Protein AF-M7SQN9-F1 (afdb_monomer)

Nearest PDB structures (foldseek):
  5cwn-assembly1_A  TM=3.331E-01  e=1.138E-01  synthetic construct
  8f6q-assembly1_A  TM=3.946E-01  e=3.377E-01  synthetic construct
  6xns-assembly1_A  TM=2.107E-01  e=3.366E-02  synthetic construct
  7ep7-assembly1_A  TM=1.514E-01  e=5.218E-01  Mus musculus
  3ljb-assembly1_A  TM=1.333E-01  e=7.746E+00  Homo sapiens

pLDDT: mean 78.15, std 19.46, range [28.45, 95.62]

Mean predicted aligned error: 11.29 Å

Solvent-accessible surface area (backbone atoms only — not comparable to full-atom values): 18191 Å² total; per-residue (Å²): 143,79,83,81,79,80,76,75,77,75,78,72,76,70,79,68,75,70,74,83,61,77,52,87,42,95,87,37,68,58,59,57,56,51,42,52,53,48,53,51,52,50,54,53,48,37,52,34,56,75,70,65,42,64,66,60,40,50,54,53,46,52,54,48,49,54,52,51,51,55,42,53,66,38,78,102,47,20,54,68,50,52,51,51,48,46,51,56,48,28,53,48,40,43,44,35,66,65,40,84,91,47,55,74,66,59,16,49,50,54,32,48,44,56,48,48,47,56,50,49,48,27,31,49,28,43,64,68,35,80,93,26,48,70,58,25,47,50,47,20,38,49,50,43,49,31,46,47,63,31,45,71,54,46,80,75,11,52,60,55,45,52,51,58,54,44,57,56,48,52,55,33,50,53,24,48,75,68,65,37,60,68,64,23,50,27,39,51,55,32,52,46,36,35,37,26,32,24,49,69,39,92,53,58,69,58,32,52,56,51,20,42,52,48,31,50,51,51,46,50,32,43,75,63,74,39,42,66,60,57,50,53,53,52,54,52,50,54,50,50,37,52,51,22,55,76,68,68,36,52,67,63,25,47,14,50,50,48,32,54,51,44,24,46,49,33,14,56,76,71,63,36,60,72,50,37,65,63,47,51,62,53,52,52,49,51,52,52,53,54,48,71,78,40,66,69,70,68,72,60,87,68,94,78,71,77,45,102,78,78,51,89,75,74,56,71,58,57,57,51,50,54,43,54,52,49,52,55,65,72,77,108

Sequence (332 aa):
MTQPKARNPAFSFSRRDSSFFVRDTLEGRFPEVLDQLTRAAVRILERVISMGDVQAVKLITETWLDGLKNLVSCADFGEPMLERIVQSRAVELRKHLTDPELDADERYKKAEDLAKVGIELLVTAVGRGPAFTKISAILAKLWVAAVSDVDDLGEQGQAPVRGLIRLFVGRLSTFVTRKDRINAEICWHAGLELLKAAALSPKRNLLNKFSEEWARQWKFALDEQMGDLAYDMFNRRRQEYQICITNNRYEEALGLAVAGLEVLRAAIEQRFGTVVQLVLPAINQLTRWTMEQNPKTCLQGEPGGLGEHGGPFIPLCSLSRDLERRIKKSIY

Radius of gyration: 23.81 Å; Cα contacts (8 Å, |Δi|>4): 289; chains: 1; bounding box: 79×78×53 Å

Secondary structure (DSSP, 8-state):
-----------------GGGSTT-STTSSHHHHHHHHHHHHHHHHHHHHHHT-HHHHHHHHHHHHHHHHHHHHSTTTHHHHHHHHHHHHHHHHHHHHH-TTS-HHHHHHHHHHHHHHHHHHHHHHHHT-GGGHHHHHHHHHHHHHHHHHHHTTTHHHHHHHHHHHHHHHHHHHHHHHTT-HHHHHHHHHHHHHHHHHHHTSS-HHHHHHHHHHHHHHHHHHHHTT-HHHHHHHHHHHHHHHHHHHHTT-HHHHHHHHHHHHHHHHHHHHTT-HHHHHHHHHHHHHHHHHHHHH-TTTTT---TT---TTSS----HHHHHHHHHHHHHHHH-

Structure (mmCIF, N/CA/C/O backbone):
data_AF-M7SQN9-F1
#
_entry.id   AF-M7SQN9-F1
#
loop_
_atom_site.group_PDB
_atom_site.id
_atom_site.type_symbol
_atom_site.label_atom_id
_atom_site.label_alt_id
_atom_site.label_comp_id
_atom_site.label_asym_id
_atom_site.label_entity_id
_atom_site.label_seq_id
_atom_site.pdbx_PDB_ins_code
_atom_site.Cartn_x
_atom_site.Cartn_y
_atom_site.Cartn_z
_atom_site.occupancy
_atom_site.B_iso_or_equiv
_atom_site.auth_seq_id
_atom_site.auth_comp_id
_atom_site.auth_asym_id
_atom_site.auth_atom_id
_atom_site.pdbx_PDB_model_num
ATOM 1 N N . MET A 1 1 ? 57.240 -50.803 4.327 1.00 43.31 1 MET A N 1
ATOM 2 C CA . MET A 1 1 ? 56.800 -49.429 4.651 1.00 43.31 1 MET A CA 1
ATOM 3 C C . MET A 1 1 ? 56.089 -48.857 3.440 1.00 43.31 1 MET A C 1
ATOM 5 O O . MET A 1 1 ? 56.715 -48.321 2.539 1.00 43.31 1 MET A O 1
ATOM 9 N N . THR A 1 2 ? 54.785 -49.081 3.379 1.00 38.97 2 THR A N 1
ATOM 10 C CA . THR A 1 2 ? 53.908 -48.711 2.267 1.00 38.97 2 THR A CA 1
ATOM 11 C C . THR A 1 2 ? 52.954 -47.644 2.775 1.00 38.97 2 THR A C 1
ATOM 13 O O . THR A 1 2 ? 52.108 -47.923 3.620 1.00 38.97 2 THR A O 1
ATOM 16 N N . GLN A 1 3 ? 53.129 -46.408 2.305 1.00 36.03 3 GLN A N 1
ATOM 17 C CA . GLN A 1 3 ? 52.178 -45.331 2.561 1.00 36.03 3 GLN A CA 1
ATOM 18 C C . GLN A 1 3 ? 50.827 -45.673 1.908 1.00 36.03 3 GLN A C 1
ATOM 20 O O . GLN A 1 3 ? 50.801 -45.985 0.713 1.00 36.03 3 GLN A O 1
ATOM 25 N N . PRO A 1 4 ? 49.699 -45.595 2.632 1.00 36.25 4 PRO A N 1
ATOM 26 C CA . PRO A 1 4 ? 48.392 -45.687 2.008 1.00 36.25 4 PRO A CA 1
ATOM 27 C C . PRO A 1 4 ? 48.065 -44.353 1.325 1.00 36.25 4 PRO A C 1
ATOM 29 O O . PRO A 1 4 ? 47.882 -43.326 1.977 1.00 36.25 4 PRO A O 1
ATOM 32 N N . LYS A 1 5 ? 47.983 -44.376 -0.012 1.00 38.22 5 LYS A N 1
ATOM 33 C CA . LYS A 1 5 ? 47.371 -43.307 -0.813 1.00 38.22 5 LYS A CA 1
ATOM 34 C C . LYS A 1 5 ? 45.917 -43.136 -0.368 1.00 38.22 5 LYS A C 1
ATOM 36 O O . LYS A 1 5 ? 45.097 -44.029 -0.581 1.00 38.22 5 LYS A O 1
ATOM 41 N N . ALA A 1 6 ? 45.602 -41.981 0.209 1.00 37.72 6 ALA A N 1
ATOM 42 C CA . ALA A 1 6 ? 44.233 -41.553 0.445 1.00 37.72 6 ALA A CA 1
ATOM 43 C C . ALA A 1 6 ? 43.486 -41.495 -0.898 1.00 37.72 6 ALA A C 1
ATOM 45 O O . ALA A 1 6 ? 43.814 -40.703 -1.783 1.00 37.72 6 ALA A O 1
ATOM 46 N N . ARG A 1 7 ? 42.491 -42.370 -1.070 1.00 35.69 7 ARG A N 1
ATOM 47 C CA . ARG A 1 7 ? 41.479 -42.226 -2.116 1.00 35.69 7 ARG A CA 1
ATOM 48 C C . ARG A 1 7 ? 40.593 -41.050 -1.716 1.00 35.69 7 ARG A C 1
ATOM 50 O O . ARG A 1 7 ? 39.765 -41.196 -0.825 1.00 35.69 7 ARG A O 1
ATOM 57 N N . ASN A 1 8 ? 40.757 -39.907 -2.377 1.00 33.78 8 ASN A N 1
ATOM 58 C CA . ASN A 1 8 ? 39.691 -38.913 -2.451 1.00 33.78 8 ASN A CA 1
ATOM 59 C C . ASN A 1 8 ? 38.490 -39.584 -3.134 1.00 33.78 8 ASN A C 1
ATOM 61 O O . ASN A 1 8 ? 38.633 -39.992 -4.292 1.00 33.78 8 ASN A O 1
ATOM 65 N N . PRO A 1 9 ? 37.317 -39.712 -2.491 1.00 36.09 9 PRO A N 1
ATOM 66 C CA . PRO A 1 9 ? 36.108 -39.938 -3.249 1.00 36.09 9 PRO A CA 1
ATOM 67 C C . PRO A 1 9 ? 35.838 -38.623 -3.976 1.00 36.09 9 PRO A C 1
ATOM 69 O O . PRO A 1 9 ? 35.396 -37.639 -3.385 1.00 36.09 9 PRO A O 1
ATOM 72 N N . ALA A 1 10 ? 36.168 -38.586 -5.266 1.00 34.50 10 ALA A N 1
ATOM 73 C CA . ALA A 1 10 ? 35.555 -37.629 -6.161 1.00 34.50 10 ALA A CA 1
ATOM 74 C C . ALA A 1 10 ? 34.045 -37.808 -5.984 1.00 34.50 10 ALA A C 1
ATOM 76 O O . ALA A 1 10 ? 33.495 -38.842 -6.363 1.00 34.50 10 ALA A O 1
ATOM 77 N N . PHE A 1 11 ? 33.395 -36.840 -5.338 1.00 33.88 11 PHE A N 1
ATOM 78 C CA . PHE A 1 11 ? 31.952 -36.700 -5.396 1.00 33.88 11 PHE A CA 1
ATOM 79 C C . PHE A 1 11 ? 31.621 -36.458 -6.863 1.00 33.88 11 PHE A C 1
ATOM 81 O O . PHE A 1 11 ? 31.617 -35.330 -7.351 1.00 33.88 11 PHE A O 1
ATOM 88 N N . SER A 1 12 ? 31.398 -37.546 -7.594 1.00 32.97 12 SER A N 1
ATOM 89 C CA . SER A 1 12 ? 30.680 -37.502 -8.845 1.00 32.97 12 SER A CA 1
ATOM 90 C C . SER A 1 12 ? 29.310 -36.948 -8.489 1.00 32.97 12 SER A C 1
ATOM 92 O O . SER A 1 12 ? 28.463 -37.668 -7.954 1.00 32.97 12 SER A O 1
ATOM 94 N N . PHE A 1 13 ? 29.105 -35.655 -8.743 1.00 32.88 13 PHE A N 1
ATOM 95 C CA . PHE A 1 13 ? 27.777 -35.136 -9.011 1.00 32.88 13 PHE A CA 1
ATOM 96 C C . PHE A 1 13 ? 27.237 -36.015 -10.134 1.00 32.88 13 PHE A C 1
ATOM 98 O O . PHE A 1 13 ? 27.547 -35.814 -11.307 1.00 32.88 13 PHE A O 1
ATOM 105 N N . SER A 1 14 ? 26.493 -37.057 -9.761 1.00 34.94 14 SER A N 1
ATOM 106 C CA . SER A 1 14 ? 25.596 -37.706 -10.694 1.00 34.94 14 SER A CA 1
ATOM 107 C C . SER A 1 14 ? 24.742 -36.569 -11.219 1.00 34.94 14 SER A C 1
ATOM 109 O O . SER A 1 14 ? 24.000 -35.956 -10.448 1.00 34.94 14 SER A O 1
ATOM 111 N N . ARG A 1 15 ? 24.934 -36.228 -12.500 1.00 38.34 15 ARG A N 1
ATOM 112 C CA . ARG A 1 15 ? 23.945 -35.513 -13.298 1.00 38.34 15 ARG A CA 1
ATOM 113 C C . ARG A 1 15 ? 22.638 -36.248 -13.038 1.00 38.34 15 ARG A C 1
ATOM 115 O O . ARG A 1 15 ? 22.413 -37.316 -13.594 1.00 38.34 15 ARG A O 1
ATOM 122 N N . ARG A 1 16 ? 21.844 -35.742 -12.095 1.00 35.91 16 ARG A N 1
ATOM 123 C CA . ARG A 1 16 ? 20.464 -36.171 -11.949 1.00 35.91 16 ARG A CA 1
ATOM 124 C C . ARG A 1 16 ? 19.819 -35.790 -13.261 1.00 35.91 16 ARG A C 1
ATOM 126 O O . ARG A 1 16 ? 19.897 -34.625 -13.652 1.00 35.91 16 ARG A O 1
ATOM 133 N N . ASP A 1 17 ? 19.277 -36.794 -13.933 1.00 33.81 17 ASP A N 1
ATOM 134 C CA . ASP A 1 17 ? 18.490 -36.627 -15.138 1.00 33.81 17 ASP A CA 1
ATOM 135 C C . ASP A 1 17 ? 17.527 -35.459 -14.947 1.00 33.81 17 ASP A C 1
ATOM 137 O O . ASP A 1 17 ? 16.632 -35.466 -14.099 1.00 33.81 17 ASP A O 1
ATOM 141 N N . SER A 1 18 ? 17.745 -34.429 -15.752 1.00 39.69 18 SER A N 1
ATOM 142 C CA . SER A 1 18 ? 16.954 -33.210 -15.843 1.00 39.69 18 SER A CA 1
ATOM 143 C C . SER A 1 18 ? 15.551 -33.459 -16.411 1.00 39.69 18 SER A C 1
ATOM 145 O O . SER A 1 18 ? 14.842 -32.507 -16.708 1.00 39.69 18 SER A O 1
ATOM 147 N N . SER A 1 19 ? 15.124 -34.719 -16.547 1.00 36.72 19 SER A N 1
ATOM 148 C CA . SER A 1 19 ? 13.841 -35.120 -17.125 1.00 36.72 19 SER A CA 1
ATOM 149 C C . SER A 1 19 ? 12.651 -34.966 -16.170 1.00 36.72 19 SER A C 1
ATOM 151 O O . SER A 1 19 ? 11.517 -34.902 -16.638 1.00 36.72 19 SER A O 1
ATOM 153 N N . PHE A 1 20 ? 12.872 -34.831 -14.855 1.00 40.34 20 PHE A N 1
ATOM 154 C CA . PHE A 1 20 ? 11.784 -34.632 -13.881 1.00 40.34 20 PHE A CA 1
ATOM 155 C C . PHE A 1 20 ? 11.371 -33.165 -13.659 1.00 40.34 20 PHE A C 1
ATOM 157 O O . PHE A 1 20 ? 10.287 -32.9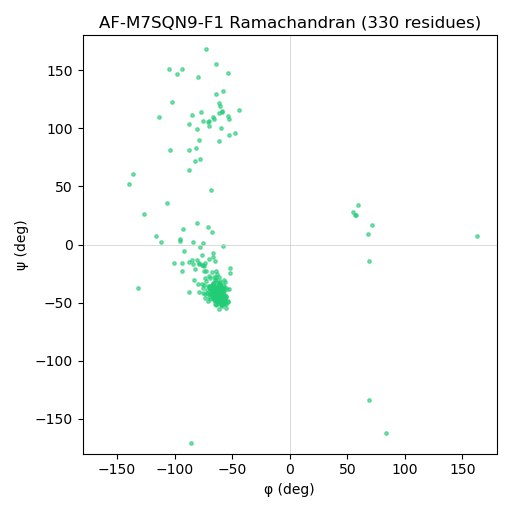25 -13.134 1.00 40.34 20 PHE A O 1
ATOM 164 N N . PHE A 1 21 ? 12.178 -32.193 -14.097 1.00 42.69 21 PHE A N 1
ATOM 165 C CA . PHE A 1 21 ? 11.853 -30.755 -14.028 1.00 42.69 21 PHE A CA 1
ATOM 166 C C . PHE A 1 21 ? 11.234 -30.211 -15.329 1.00 42.69 21 PHE A C 1
ATOM 168 O O . PHE A 1 21 ? 10.938 -29.028 -15.444 1.00 42.69 21 PHE A O 1
ATOM 175 N N . VAL A 1 22 ? 10.968 -31.071 -16.320 1.00 40.28 22 VAL A N 1
ATOM 176 C CA . VAL A 1 22 ? 10.518 -30.678 -17.675 1.00 40.28 22 VAL A CA 1
ATOM 177 C C . VAL A 1 22 ? 9.070 -30.146 -17.723 1.00 40.28 22 VAL A C 1
ATOM 179 O O . VAL A 1 22 ? 8.502 -29.985 -18.797 1.00 40.28 22 VAL A O 1
ATOM 182 N N . ARG A 1 23 ? 8.450 -29.791 -16.589 1.00 44.12 23 ARG A N 1
ATOM 183 C CA . ARG A 1 23 ? 7.232 -28.957 -16.573 1.00 44.12 23 ARG A CA 1
ATOM 184 C C . ARG A 1 23 ? 7.248 -27.916 -15.450 1.00 44.12 23 ARG A C 1
ATOM 186 O O . ARG A 1 23 ? 6.265 -27.773 -14.724 1.00 44.12 23 ARG A O 1
ATOM 193 N N . ASP A 1 24 ? 8.326 -27.135 -15.374 1.00 50.16 24 ASP A N 1
ATOM 194 C CA . ASP A 1 24 ? 8.351 -25.789 -14.767 1.00 50.16 24 ASP A CA 1
ATOM 195 C C . ASP A 1 24 ? 7.530 -24.787 -15.611 1.00 50.16 24 ASP A C 1
ATOM 197 O O . ASP A 1 24 ? 7.960 -23.695 -15.969 1.00 50.16 24 ASP A O 1
ATOM 201 N N . THR A 1 25 ? 6.322 -25.188 -15.997 1.00 56.94 25 THR A N 1
ATOM 202 C CA . THR A 1 25 ? 5.347 -24.337 -16.674 1.00 56.94 25 THR A CA 1
ATOM 203 C C . THR A 1 25 ? 4.424 -23.728 -15.626 1.00 56.94 25 THR A C 1
ATOM 205 O O . THR A 1 25 ? 4.120 -24.372 -14.619 1.00 56.94 25 THR A O 1
ATOM 208 N N . LEU A 1 26 ? 3.880 -22.536 -15.890 1.00 56.06 26 LEU A N 1
ATOM 209 C CA . LEU A 1 26 ? 2.782 -21.959 -15.098 1.00 56.06 26 LEU A CA 1
ATOM 210 C C . LEU A 1 26 ? 1.589 -22.929 -14.949 1.00 56.06 26 LEU A C 1
ATOM 212 O O . LEU A 1 26 ? 0.806 -22.804 -14.018 1.00 56.06 26 LEU A O 1
ATOM 216 N N . GLU A 1 27 ? 1.465 -23.931 -15.817 1.00 59.72 27 GLU A N 1
ATOM 217 C CA . GLU A 1 27 ? 0.402 -24.946 -15.808 1.00 59.72 27 GLU A CA 1
ATOM 218 C C . GLU A 1 27 ? 0.777 -26.254 -15.073 1.00 59.72 27 GLU A C 1
ATOM 220 O O . GLU A 1 27 ? 0.006 -27.210 -15.070 1.00 59.72 27 GLU A O 1
ATOM 225 N N . GLY A 1 28 ? 1.969 -26.331 -14.468 1.00 67.44 28 GLY A N 1
ATOM 226 C CA . GLY A 1 28 ? 2.464 -27.526 -13.772 1.00 67.44 28 GLY A CA 1
ATOM 227 C C . GLY A 1 28 ? 2.025 -27.639 -12.302 1.00 67.44 28 GLY A C 1
ATOM 228 O O . GLY A 1 28 ? 1.230 -26.849 -11.801 1.00 67.44 28 GLY A O 1
ATOM 229 N N . ARG A 1 29 ? 2.605 -28.604 -11.569 1.00 74.06 29 ARG A N 1
ATOM 230 C CA . ARG A 1 29 ? 2.412 -28.772 -10.105 1.00 74.06 29 ARG A CA 1
ATOM 231 C C . ARG A 1 29 ? 3.182 -27.755 -9.258 1.00 74.06 29 ARG A C 1
ATOM 233 O O . ARG A 1 29 ? 2.891 -27.577 -8.080 1.00 74.06 29 ARG A O 1
ATOM 240 N N . PHE A 1 30 ? 4.185 -27.104 -9.839 1.00 75.81 30 PHE A N 1
ATOM 241 C CA . PHE A 1 30 ? 5.043 -26.155 -9.136 1.00 75.81 30 PHE A CA 1
ATOM 242 C C . PHE A 1 30 ? 4.278 -24.949 -8.539 1.00 75.81 30 PHE A C 1
ATOM 244 O O . PHE A 1 30 ? 4.482 -24.674 -7.356 1.00 75.81 30 PHE A O 1
ATOM 251 N N . PRO A 1 31 ? 3.347 -24.281 -9.260 1.00 78.44 31 PRO A N 1
ATO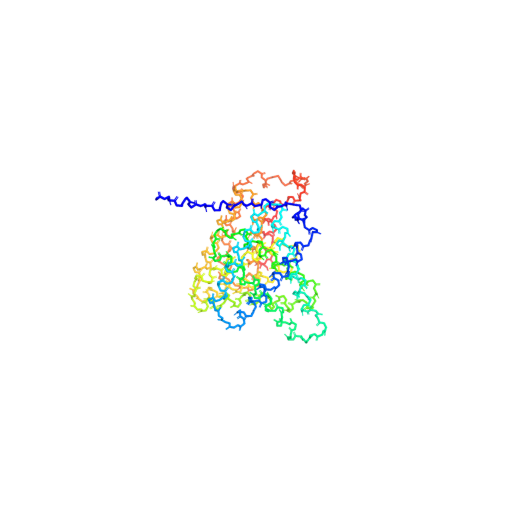M 252 C CA . PRO A 1 31 ? 2.497 -23.244 -8.672 1.00 78.44 31 PRO A CA 1
ATOM 253 C C . PRO A 1 31 ? 1.723 -23.691 -7.423 1.00 78.44 31 PRO A C 1
ATOM 255 O O . PRO A 1 31 ? 1.583 -22.915 -6.485 1.00 78.44 31 PRO A O 1
ATOM 258 N N . GLU A 1 32 ? 1.227 -24.932 -7.388 1.00 80.56 32 GLU A N 1
ATOM 259 C CA . GLU A 1 32 ? 0.463 -25.451 -6.244 1.00 80.56 32 GLU A CA 1
ATOM 260 C C . GLU A 1 32 ? 1.356 -25.659 -5.019 1.00 80.56 32 GLU A C 1
ATOM 262 O O . GLU A 1 32 ? 1.003 -25.244 -3.915 1.00 80.56 32 GLU A O 1
ATOM 267 N N . VAL A 1 33 ? 2.534 -26.260 -5.212 1.00 83.19 33 VAL A N 1
ATOM 268 C CA . VAL A 1 33 ? 3.524 -26.436 -4.138 1.00 83.19 33 VAL A CA 1
ATOM 269 C C . VAL A 1 33 ? 3.963 -25.077 -3.597 1.00 83.19 33 VAL A C 1
ATOM 271 O O . VAL A 1 33 ? 4.046 -24.882 -2.385 1.00 83.19 33 VAL A O 1
ATOM 274 N N . LEU A 1 34 ? 4.197 -24.110 -4.483 1.00 82.38 34 LEU A N 1
ATOM 275 C CA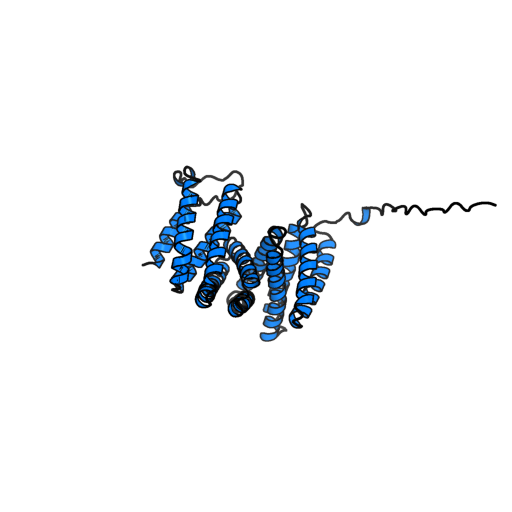 . LEU A 1 34 ? 4.605 -22.772 -4.087 1.00 82.38 34 LEU A CA 1
ATOM 276 C C . LEU A 1 34 ? 3.482 -22.000 -3.373 1.00 82.38 34 LEU A C 1
ATOM 278 O O . LEU A 1 34 ? 3.764 -21.307 -2.396 1.00 82.38 34 LEU A O 1
ATOM 282 N N . ASP A 1 35 ? 2.214 -22.157 -3.773 1.00 84.50 35 ASP A N 1
ATOM 283 C CA . ASP A 1 35 ? 1.069 -21.611 -3.025 1.00 84.50 35 ASP A CA 1
ATOM 284 C C . ASP A 1 35 ? 0.969 -22.239 -1.627 1.00 84.50 35 ASP A C 1
ATOM 286 O O . ASP A 1 35 ? 0.751 -21.519 -0.656 1.00 84.50 35 ASP A O 1
ATOM 290 N N . GLN A 1 36 ? 1.196 -23.550 -1.480 1.00 86.31 36 GLN A N 1
ATOM 291 C CA . GLN A 1 36 ? 1.208 -24.209 -0.166 1.00 86.31 36 GLN A CA 1
ATOM 292 C C . GLN A 1 36 ? 2.334 -23.691 0.736 1.00 86.31 36 GLN A C 1
ATOM 294 O O . GLN A 1 36 ? 2.096 -23.393 1.909 1.00 86.31 36 GLN A O 1
ATOM 299 N N . LEU A 1 37 ? 3.545 -23.534 0.192 1.00 86.06 37 LEU A N 1
ATOM 300 C CA . LEU A 1 37 ? 4.673 -22.947 0.921 1.00 86.06 37 LEU A CA 1
ATOM 301 C C . LEU A 1 37 ? 4.394 -21.491 1.299 1.00 86.06 37 LEU A C 1
ATOM 303 O O . LEU A 1 37 ? 4.677 -21.082 2.423 1.00 86.06 37 LEU A O 1
ATOM 307 N N . THR A 1 38 ? 3.768 -20.731 0.400 1.00 87.38 38 THR A N 1
ATOM 308 C CA . THR A 1 38 ? 3.366 -19.348 0.672 1.00 87.38 38 THR A CA 1
ATOM 309 C C . THR A 1 38 ? 2.300 -19.299 1.766 1.00 87.38 38 THR A C 1
ATOM 311 O O . THR A 1 38 ? 2.438 -18.521 2.700 1.00 87.38 38 THR A O 1
ATOM 314 N N . ARG A 1 39 ? 1.277 -20.164 1.738 1.00 88.06 39 ARG A N 1
ATOM 315 C CA . ARG A 1 39 ? 0.277 -20.280 2.818 1.00 88.06 39 ARG A CA 1
ATOM 316 C C . ARG A 1 39 ? 0.924 -20.583 4.164 1.00 88.06 39 ARG A C 1
ATOM 318 O O . ARG A 1 39 ? 0.529 -20.005 5.172 1.00 88.06 39 ARG A O 1
ATOM 325 N N . ALA A 1 40 ? 1.903 -21.484 4.192 1.00 88.88 40 ALA A N 1
ATOM 326 C CA . ALA A 1 40 ? 2.640 -21.784 5.412 1.00 88.88 40 ALA A CA 1
ATOM 327 C C . ALA A 1 40 ? 3.429 -20.558 5.902 1.00 88.88 40 ALA A C 1
ATOM 329 O O . ALA A 1 40 ? 3.332 -20.212 7.077 1.00 88.88 40 ALA A O 1
ATOM 330 N N . ALA A 1 41 ? 4.137 -19.864 5.005 1.00 89.06 41 ALA A N 1
ATOM 331 C CA . ALA A 1 41 ? 4.878 -18.644 5.325 1.00 89.06 41 ALA A CA 1
ATOM 332 C C . ALA A 1 41 ? 3.963 -17.521 5.846 1.00 89.06 41 ALA A C 1
ATOM 334 O O . ALA A 1 41 ? 4.272 -16.920 6.873 1.00 89.06 41 ALA A O 1
ATOM 335 N N . VAL A 1 42 ? 2.806 -17.304 5.205 1.00 90.25 42 VAL A N 1
ATOM 336 C CA . VAL A 1 42 ? 1.759 -16.377 5.667 1.00 90.25 42 VAL A CA 1
ATOM 337 C C . VAL A 1 42 ? 1.340 -16.732 7.087 1.00 90.25 42 VAL A C 1
ATOM 339 O O . VAL A 1 42 ? 1.453 -15.888 7.962 1.00 90.25 42 VAL A O 1
ATOM 342 N N . ARG A 1 43 ? 0.932 -17.980 7.351 1.00 90.56 43 ARG A N 1
ATOM 343 C CA . ARG A 1 43 ? 0.456 -18.402 8.681 1.00 90.56 43 ARG A CA 1
ATOM 344 C C . ARG A 1 43 ? 1.511 -18.255 9.772 1.00 90.56 43 ARG A C 1
ATOM 346 O O . ARG A 1 43 ? 1.191 -17.886 10.900 1.00 90.56 43 ARG A O 1
ATOM 353 N N . ILE A 1 44 ? 2.770 -18.556 9.452 1.00 91.25 44 ILE A N 1
ATOM 354 C CA . ILE A 1 44 ? 3.891 -18.341 10.373 1.00 91.25 44 ILE A CA 1
ATOM 355 C C . ILE A 1 44 ? 4.015 -16.846 10.680 1.00 91.25 44 ILE A C 1
ATOM 357 O O . ILE A 1 44 ? 4.096 -16.471 11.849 1.00 91.25 44 ILE A O 1
ATOM 361 N N . LEU A 1 45 ? 3.978 -15.990 9.658 1.00 92.56 45 LEU A N 1
ATOM 362 C CA . LEU A 1 45 ? 4.098 -14.548 9.839 1.00 92.56 45 LEU A CA 1
ATOM 363 C C . LEU A 1 45 ? 2.887 -13.950 10.577 1.00 92.56 45 LEU A C 1
ATOM 365 O O . LEU A 1 45 ? 3.086 -13.166 11.498 1.00 92.56 45 LEU A O 1
ATOM 369 N N . GLU A 1 46 ? 1.658 -14.376 10.272 1.00 92.25 46 GLU A N 1
ATOM 370 C CA . GLU A 1 46 ? 0.438 -14.026 11.020 1.00 92.25 46 GLU A CA 1
ATOM 371 C C . GLU A 1 46 ? 0.603 -14.350 12.507 1.00 92.25 46 GLU A C 1
ATOM 373 O O . GLU A 1 46 ? 0.359 -13.505 13.373 1.00 92.25 46 GLU A O 1
ATOM 378 N N . ARG A 1 47 ? 1.079 -15.565 12.817 1.00 91.81 47 ARG A N 1
ATOM 379 C CA . ARG A 1 47 ? 1.283 -15.998 14.199 1.00 91.81 47 ARG A CA 1
ATOM 380 C C . ARG A 1 47 ? 2.313 -15.127 14.907 1.00 91.81 47 ARG A C 1
ATOM 382 O O . ARG A 1 47 ? 2.060 -14.690 16.027 1.00 91.81 47 ARG A O 1
ATOM 389 N N . VAL A 1 48 ? 3.444 -14.849 14.272 1.00 92.38 48 VAL A N 1
ATOM 390 C CA . VAL A 1 48 ? 4.515 -14.052 14.879 1.00 92.38 48 VAL A CA 1
ATOM 391 C C . VAL A 1 48 ? 4.096 -12.586 15.052 1.00 92.38 48 VAL A C 1
ATOM 393 O O . VAL A 1 48 ? 4.340 -12.012 16.114 1.00 92.38 48 VAL A O 1
ATOM 396 N N . ILE A 1 49 ? 3.363 -12.012 14.088 1.00 90.38 49 ILE A N 1
ATOM 397 C CA . ILE A 1 49 ? 2.733 -10.687 14.221 1.00 90.38 49 ILE A CA 1
ATOM 398 C C . ILE A 1 49 ? 1.782 -10.672 15.423 1.00 90.38 49 ILE A C 1
ATOM 400 O O . ILE A 1 49 ? 1.841 -9.753 16.237 1.00 90.38 49 ILE A O 1
ATOM 404 N N . SER A 1 50 ? 0.940 -11.701 15.581 1.00 89.19 50 SER A N 1
ATOM 405 C CA . SER A 1 50 ? -0.007 -11.781 16.703 1.00 89.19 50 SER A CA 1
ATOM 406 C C . SER A 1 50 ? 0.672 -11.871 18.075 1.00 89.19 50 SER A C 1
ATOM 408 O O . SER A 1 50 ? 0.110 -11.419 19.069 1.00 89.19 50 SER A O 1
ATOM 410 N N . MET A 1 51 ? 1.889 -12.422 18.131 1.00 91.19 51 MET A N 1
ATOM 411 C CA . MET A 1 51 ? 2.693 -12.514 19.353 1.00 91.19 51 MET A CA 1
ATOM 412 C C . MET A 1 51 ? 3.430 -11.210 19.688 1.00 91.19 51 MET A C 1
ATOM 414 O O . MET A 1 51 ? 3.938 -11.075 20.798 1.00 91.19 51 MET A O 1
ATOM 418 N N . GLY A 1 52 ? 3.503 -10.257 18.752 1.00 87.12 52 GLY A N 1
ATOM 419 C CA . GLY A 1 52 ? 4.207 -8.988 18.945 1.00 87.12 52 GLY A CA 1
ATOM 420 C C . GLY A 1 52 ? 5.735 -9.109 18.981 1.00 87.12 52 GLY A C 1
ATOM 421 O O . GLY A 1 52 ? 6.404 -8.176 19.427 1.00 87.12 52 GLY A O 1
ATOM 422 N N . ASP A 1 53 ? 6.305 -10.227 18.517 1.00 90.94 53 ASP A N 1
ATOM 423 C CA . ASP A 1 53 ? 7.759 -10.419 18.462 1.00 90.94 53 ASP A CA 1
ATOM 424 C C . ASP A 1 53 ? 8.349 -9.691 17.247 1.00 90.94 53 ASP A C 1
ATOM 426 O O . ASP A 1 53 ? 8.468 -10.233 16.147 1.00 90.94 53 ASP A O 1
ATOM 430 N N . VAL A 1 54 ? 8.726 -8.429 17.459 1.00 88.00 54 VAL A N 1
ATOM 431 C CA . VAL A 1 54 ? 9.254 -7.540 16.414 1.00 88.00 54 VAL A CA 1
ATOM 432 C C . VAL A 1 54 ? 10.501 -8.115 15.731 1.00 88.00 54 VAL A C 1
ATOM 434 O O . VAL A 1 54 ? 10.677 -7.921 14.527 1.00 88.00 54 VAL A O 1
ATOM 437 N N . GLN A 1 55 ? 11.366 -8.828 16.461 1.00 91.00 55 GLN A N 1
ATOM 438 C CA . GLN A 1 55 ? 12.597 -9.380 15.885 1.00 91.00 55 GLN A CA 1
ATOM 439 C C . GLN A 1 55 ? 12.295 -10.576 14.988 1.00 91.00 55 GLN A C 1
ATOM 441 O O . GLN A 1 55 ? 12.830 -10.664 13.881 1.00 91.00 55 GLN A O 1
ATOM 446 N N . ALA A 1 56 ? 11.398 -11.459 15.425 1.00 92.69 56 ALA A N 1
ATOM 447 C CA . ALA A 1 56 ? 10.964 -12.580 14.608 1.00 92.69 56 ALA A CA 1
ATOM 448 C C . ALA A 1 56 ? 10.178 -12.111 13.370 1.00 92.69 56 ALA A C 1
ATOM 450 O O . ALA A 1 56 ? 10.447 -12.607 12.275 1.00 92.69 56 ALA A O 1
ATOM 451 N N . VAL A 1 57 ? 9.286 -11.113 13.501 1.00 92.38 57 VAL A N 1
ATOM 452 C CA . VAL A 1 57 ? 8.592 -10.496 12.350 1.00 92.38 57 VAL A CA 1
ATOM 453 C C . VAL A 1 57 ? 9.611 -9.994 11.331 1.00 92.38 57 VAL A C 1
ATOM 455 O O . VAL A 1 57 ? 9.523 -10.343 10.153 1.00 92.38 57 VAL A O 1
ATOM 458 N N . LYS A 1 58 ? 10.604 -9.218 11.781 1.00 90.75 58 LYS A N 1
ATOM 459 C CA . LYS A 1 58 ? 11.645 -8.670 10.909 1.00 90.75 58 LYS A CA 1
ATOM 460 C C . LYS A 1 58 ? 12.420 -9.777 10.193 1.00 90.75 58 LYS A C 1
ATOM 462 O O . LYS A 1 58 ? 12.497 -9.761 8.969 1.00 90.75 58 LYS A O 1
ATOM 467 N N . LEU A 1 59 ? 12.947 -10.752 10.934 1.00 92.44 59 LEU A N 1
ATOM 468 C CA . LEU A 1 59 ? 13.759 -11.837 10.376 1.00 92.44 59 LEU A CA 1
ATOM 469 C C . LEU A 1 59 ? 12.998 -12.641 9.313 1.00 92.44 59 LEU A C 1
ATOM 471 O O . LEU A 1 59 ? 13.527 -12.904 8.231 1.00 92.44 59 LEU A O 1
ATOM 475 N N . ILE A 1 60 ? 11.758 -13.028 9.617 1.00 93.25 60 ILE A N 1
ATOM 476 C CA . ILE A 1 60 ? 10.928 -13.836 8.718 1.00 93.25 60 ILE A CA 1
ATOM 477 C C . ILE A 1 60 ? 10.577 -13.036 7.465 1.00 93.25 60 ILE A C 1
ATOM 479 O O . ILE A 1 60 ? 10.724 -13.544 6.354 1.00 93.25 60 ILE A O 1
ATOM 483 N N . THR A 1 61 ? 10.168 -11.777 7.631 1.00 92.50 61 THR A N 1
ATOM 484 C CA . THR A 1 61 ? 9.776 -10.917 6.509 1.00 92.50 61 THR A CA 1
ATOM 485 C C . THR A 1 61 ? 10.964 -10.619 5.597 1.00 92.50 61 THR A C 1
ATOM 487 O O . THR A 1 61 ? 10.840 -10.741 4.382 1.00 92.50 61 THR A O 1
ATOM 490 N N . GLU A 1 62 ? 12.138 -10.299 6.149 1.00 93.75 62 GLU A N 1
ATOM 491 C CA . GLU A 1 62 ? 13.355 -10.062 5.361 1.00 93.75 62 GLU A CA 1
ATOM 492 C C . GLU A 1 62 ? 13.784 -11.312 4.584 1.00 93.75 62 GLU A C 1
ATOM 494 O O . GLU A 1 62 ? 14.051 -11.226 3.385 1.00 93.75 62 GLU A O 1
ATOM 499 N N . THR A 1 63 ? 13.774 -12.479 5.235 1.00 92.88 63 THR A N 1
ATOM 500 C CA . THR A 1 63 ? 14.116 -13.758 4.590 1.00 92.88 63 THR A CA 1
ATOM 501 C C . THR A 1 63 ? 13.152 -14.071 3.449 1.00 92.88 63 THR A C 1
ATOM 503 O O . THR A 1 63 ? 13.558 -14.505 2.368 1.00 92.88 63 THR A O 1
ATOM 506 N N . TRP A 1 64 ? 11.861 -13.829 3.667 1.00 91.56 64 TRP A N 1
ATOM 507 C CA . TRP A 1 64 ? 10.856 -14.049 2.642 1.00 91.56 64 TRP A CA 1
ATOM 508 C C . TRP A 1 64 ? 11.026 -13.074 1.474 1.00 91.56 64 TRP A C 1
ATOM 510 O O . TRP A 1 64 ? 11.000 -13.497 0.319 1.00 91.56 64 TRP A O 1
ATOM 520 N N . LEU A 1 65 ? 11.286 -11.794 1.741 1.00 91.31 65 LEU A N 1
ATOM 521 C CA . LEU A 1 65 ? 11.548 -10.803 0.697 1.00 91.31 65 LEU A CA 1
ATOM 522 C C . LEU A 1 65 ? 12.786 -11.131 -0.137 1.00 91.31 65 LEU A C 1
ATOM 524 O O . LEU A 1 65 ? 12.758 -10.912 -1.346 1.00 91.31 65 LEU A O 1
ATOM 528 N N . ASP A 1 66 ? 13.838 -11.686 0.462 1.00 91.12 66 ASP A N 1
ATOM 529 C CA . ASP A 1 66 ? 15.004 -12.165 -0.284 1.00 91.12 66 ASP A CA 1
ATOM 530 C C . ASP A 1 66 ? 14.620 -13.316 -1.229 1.00 91.12 66 ASP A C 1
ATOM 532 O O . ASP A 1 66 ? 14.993 -13.312 -2.405 1.00 91.12 66 ASP A O 1
ATOM 536 N N . GLY A 1 67 ? 13.787 -14.252 -0.762 1.00 88.12 67 GLY A N 1
ATOM 537 C CA . GLY A 1 67 ? 13.215 -15.310 -1.598 1.00 88.12 67 GLY A CA 1
ATOM 538 C C . GLY A 1 67 ? 12.350 -14.772 -2.744 1.00 88.12 67 GLY A C 1
ATOM 539 O O . GLY A 1 67 ? 12.535 -15.166 -3.895 1.00 88.12 67 GLY A O 1
ATOM 540 N N . LEU A 1 68 ? 11.448 -13.829 -2.455 1.00 87.31 68 LEU A N 1
ATOM 541 C CA . LEU A 1 68 ? 10.585 -13.196 -3.457 1.00 87.31 68 LEU A CA 1
ATOM 542 C C . LEU A 1 68 ? 11.394 -12.398 -4.480 1.00 87.31 68 LEU A C 1
ATOM 544 O O . LEU A 1 68 ? 11.112 -12.470 -5.672 1.00 87.31 68 LEU A O 1
ATOM 548 N N . LYS A 1 69 ? 12.429 -11.677 -4.039 1.00 86.25 69 LYS A N 1
ATOM 549 C CA . LYS A 1 69 ? 13.345 -10.944 -4.917 1.00 86.25 69 LYS A CA 1
ATOM 550 C C . LYS A 1 69 ? 14.081 -11.882 -5.873 1.00 86.25 69 LYS A C 1
ATOM 552 O O . LYS A 1 69 ? 14.217 -11.562 -7.055 1.00 86.25 69 LYS A O 1
ATOM 557 N N . ASN A 1 70 ? 14.532 -13.035 -5.382 1.00 85.44 70 ASN A N 1
ATOM 558 C CA . ASN A 1 70 ? 15.172 -14.047 -6.219 1.00 85.44 70 ASN A CA 1
ATOM 559 C C . ASN A 1 70 ? 14.177 -14.640 -7.222 1.00 85.44 70 ASN A C 1
ATOM 561 O O . ASN A 1 70 ? 14.521 -14.779 -8.392 1.00 85.44 70 ASN A O 1
ATOM 565 N N . LEU A 1 71 ? 12.933 -14.891 -6.798 1.00 83.12 71 LEU A N 1
ATOM 566 C CA . LEU A 1 71 ? 11.869 -15.355 -7.686 1.00 83.12 71 LEU A CA 1
ATOM 567 C C . LEU A 1 71 ? 11.609 -14.352 -8.817 1.00 83.12 71 LEU A C 1
ATOM 569 O O . LEU A 1 71 ? 11.676 -14.734 -9.978 1.00 83.12 71 LEU A O 1
ATOM 573 N N . VAL A 1 72 ? 11.385 -13.066 -8.516 1.00 82.00 72 VAL A N 1
ATOM 574 C CA . VAL A 1 72 ? 11.097 -12.043 -9.550 1.00 82.00 72 VAL A CA 1
ATOM 575 C C . VAL A 1 72 ? 12.298 -11.685 -10.429 1.00 82.00 72 VAL A C 1
ATOM 577 O O . VAL A 1 72 ? 12.126 -11.019 -11.451 1.00 82.00 72 VAL A O 1
ATOM 580 N N . SER A 1 73 ? 13.506 -12.101 -10.037 1.00 78.50 73 SER A N 1
ATOM 581 C CA . SER A 1 73 ? 14.713 -11.996 -10.866 1.00 78.50 73 SER A CA 1
ATOM 582 C C . SER A 1 73 ? 14.763 -13.058 -11.971 1.00 78.50 73 SER A C 1
ATOM 584 O O . SER A 1 73 ? 15.512 -12.893 -12.932 1.00 78.50 73 SER A O 1
ATOM 586 N N . CYS A 1 74 ? 13.972 -14.133 -11.871 1.00 80.00 74 CYS A N 1
ATOM 587 C CA . CYS A 1 74 ? 13.836 -15.124 -12.933 1.00 80.00 74 CYS A CA 1
ATOM 588 C C . CYS A 1 74 ? 12.964 -14.563 -14.064 1.00 80.00 74 CYS A C 1
ATOM 590 O O . CYS A 1 74 ? 11.741 -14.455 -13.919 1.00 80.00 74 CYS A O 1
ATOM 592 N N . ALA A 1 75 ? 13.605 -14.216 -15.185 1.00 66.81 75 ALA A N 1
ATOM 593 C CA . ALA A 1 75 ? 12.928 -13.774 -16.401 1.00 66.81 75 ALA A CA 1
ATOM 594 C C . ALA A 1 75 ? 11.871 -14.802 -16.852 1.00 66.81 75 ALA A C 1
ATOM 596 O O . ALA A 1 75 ? 12.011 -15.998 -16.603 1.00 66.81 75 ALA A O 1
ATOM 597 N N . ASP A 1 76 ? 10.792 -14.311 -17.458 1.00 72.00 76 ASP A N 1
ATOM 598 C CA . ASP A 1 76 ? 9.674 -15.074 -18.043 1.00 72.00 76 ASP A CA 1
ATOM 599 C C . ASP A 1 76 ? 8.741 -15.817 -17.068 1.00 72.00 76 ASP A C 1
ATOM 601 O O . ASP A 1 76 ? 7.635 -16.198 -17.450 1.00 72.00 76 ASP A O 1
ATOM 605 N N . PHE A 1 77 ? 9.127 -15.983 -15.799 1.00 77.75 77 PHE A N 1
ATOM 606 C CA . PHE A 1 77 ? 8.362 -16.798 -14.845 1.00 77.75 77 PHE A CA 1
ATOM 607 C C . PHE A 1 77 ? 8.105 -16.133 -13.492 1.00 77.75 77 PHE A C 1
ATOM 609 O O . PHE A 1 77 ? 7.032 -16.301 -12.911 1.00 77.75 77 PHE A O 1
ATOM 616 N N . GLY A 1 78 ? 9.074 -15.373 -12.979 1.00 80.06 78 GLY A N 1
ATOM 617 C CA . GLY A 1 78 ? 9.062 -14.892 -11.601 1.00 80.06 78 GLY A CA 1
ATOM 618 C C . GLY A 1 78 ? 7.893 -13.977 -11.255 1.00 80.06 78 GLY A C 1
ATOM 619 O O . GLY A 1 78 ? 7.216 -14.170 -10.247 1.00 80.06 78 GLY A O 1
ATOM 620 N N . GLU A 1 79 ? 7.655 -12.979 -12.104 1.00 81.00 79 GLU A N 1
ATOM 621 C CA . GLU A 1 79 ? 6.597 -11.984 -11.913 1.00 81.00 79 GLU A CA 1
ATOM 622 C C . GLU A 1 79 ? 5.191 -12.582 -12.113 1.00 81.00 79 GLU A C 1
ATOM 624 O O . GLU A 1 79 ? 4.404 -12.489 -11.169 1.00 81.00 79 GLU A O 1
ATOM 629 N N . PRO A 1 80 ? 4.897 -13.334 -13.198 1.00 83.00 80 PRO A N 1
ATOM 630 C CA . PRO A 1 80 ? 3.626 -14.057 -13.330 1.00 83.00 80 PRO A CA 1
ATOM 631 C C . PRO A 1 80 ? 3.342 -15.033 -12.177 1.00 83.00 80 PRO A C 1
ATOM 633 O O . PRO A 1 80 ? 2.201 -15.189 -11.737 1.00 83.00 80 PRO A O 1
ATOM 636 N N . MET A 1 81 ? 4.377 -15.703 -11.657 1.00 83.31 81 MET A N 1
ATOM 637 C CA . MET A 1 81 ? 4.221 -16.600 -10.514 1.00 83.31 81 MET A CA 1
ATOM 638 C C . MET A 1 81 ? 3.847 -15.834 -9.242 1.00 83.31 81 MET A C 1
ATOM 640 O O . MET A 1 81 ? 2.940 -16.244 -8.514 1.00 83.31 81 MET A O 1
ATOM 644 N N . LEU A 1 82 ? 4.521 -14.715 -8.974 1.00 82.38 82 LEU A N 1
ATOM 645 C CA . LEU A 1 82 ? 4.207 -13.867 -7.830 1.00 82.38 82 LEU A CA 1
ATOM 646 C C . LEU A 1 82 ? 2.780 -13.308 -7.919 1.00 82.38 82 LEU A C 1
ATOM 648 O O . LEU A 1 82 ? 2.052 -13.339 -6.925 1.00 82.38 82 LEU A O 1
ATOM 652 N N . GLU A 1 83 ? 2.359 -12.869 -9.105 1.00 80.94 83 GLU A N 1
ATOM 653 C CA . GLU A 1 83 ? 0.985 -12.428 -9.354 1.00 80.94 83 GLU A CA 1
ATOM 654 C C . GLU A 1 83 ? -0.028 -13.524 -9.017 1.00 80.94 83 GLU A C 1
ATOM 656 O O . GLU A 1 83 ? -0.982 -13.276 -8.279 1.00 80.94 83 GLU A O 1
ATOM 661 N N . ARG A 1 84 ? 0.208 -14.764 -9.463 1.00 82.62 84 ARG A N 1
ATOM 662 C CA . ARG A 1 84 ? -0.677 -15.897 -9.157 1.00 82.62 84 ARG A CA 1
ATOM 663 C C . ARG A 1 84 ? -0.763 -16.194 -7.660 1.00 82.62 84 ARG A C 1
ATOM 665 O O . ARG A 1 84 ? -1.856 -16.448 -7.148 1.00 82.62 84 ARG A O 1
ATOM 672 N N . ILE A 1 85 ? 0.368 -16.174 -6.956 1.00 81.38 85 ILE A N 1
ATOM 673 C CA . ILE A 1 85 ? 0.412 -16.414 -5.507 1.00 81.38 85 ILE A CA 1
ATOM 674 C C . ILE A 1 85 ? -0.390 -15.348 -4.766 1.00 81.38 85 ILE A C 1
ATOM 676 O O . ILE A 1 85 ? -1.175 -15.681 -3.873 1.00 81.38 85 ILE A O 1
ATOM 680 N N . VAL A 1 86 ? -0.240 -14.074 -5.135 1.00 75.81 86 VAL A N 1
ATOM 681 C CA . VAL A 1 86 ? -1.001 -13.025 -4.457 1.00 75.81 86 VAL A CA 1
ATOM 682 C C . VAL A 1 86 ? -2.462 -13.018 -4.878 1.00 75.81 86 VAL A C 1
ATOM 684 O O . VAL A 1 86 ? -3.305 -12.843 -4.006 1.00 75.81 86 VAL A O 1
ATOM 687 N N . GLN A 1 87 ? -2.809 -13.331 -6.128 1.00 79.88 87 GLN A N 1
ATOM 688 C CA . GLN A 1 87 ? -4.213 -13.514 -6.501 1.00 79.88 87 GLN A CA 1
ATOM 689 C C . GLN A 1 87 ? -4.863 -14.634 -5.672 1.00 79.88 87 GLN A C 1
ATOM 691 O O . GLN A 1 87 ? -5.988 -14.495 -5.201 1.00 79.88 87 GLN A O 1
ATOM 696 N N . SER A 1 88 ? -4.135 -15.719 -5.395 1.00 83.00 88 SER A N 1
ATOM 697 C CA . SER A 1 88 ? -4.587 -16.776 -4.480 1.00 83.00 88 SER A CA 1
ATOM 698 C C . SER A 1 88 ? -4.799 -16.269 -3.041 1.00 83.00 88 SER A C 1
ATOM 700 O O . SER A 1 88 ? -5.706 -16.741 -2.351 1.00 83.00 88 SER A O 1
ATOM 702 N N . ARG A 1 89 ? -4.006 -15.290 -2.571 1.00 84.50 89 ARG A N 1
ATOM 703 C CA . ARG A 1 89 ? -4.227 -14.617 -1.273 1.00 84.50 89 ARG A CA 1
ATOM 704 C C . ARG A 1 89 ? -5.388 -13.623 -1.318 1.00 84.50 89 ARG A C 1
ATOM 706 O O . ARG A 1 89 ? -6.144 -13.561 -0.360 1.00 84.50 89 ARG A O 1
ATOM 713 N N . ALA A 1 90 ? -5.576 -12.894 -2.415 1.00 79.44 90 ALA A N 1
ATOM 714 C CA . ALA A 1 90 ? -6.715 -12.002 -2.626 1.00 79.44 90 ALA A CA 1
ATOM 715 C C . ALA A 1 90 ? -8.042 -12.773 -2.598 1.00 79.44 90 ALA A C 1
ATOM 717 O O . ALA A 1 90 ? -8.989 -12.382 -1.918 1.00 79.44 90 ALA A O 1
ATOM 718 N N . VAL A 1 91 ? -8.080 -13.933 -3.260 1.00 84.81 91 VAL A N 1
ATOM 719 C CA . VAL A 1 91 ? -9.225 -14.851 -3.216 1.00 84.81 91 VAL A CA 1
ATOM 720 C C . VAL A 1 91 ? -9.473 -15.355 -1.793 1.00 84.81 91 VAL A C 1
ATOM 722 O O . VAL A 1 91 ? -10.624 -15.427 -1.369 1.00 84.81 91 VAL A O 1
ATOM 725 N N . GLU A 1 92 ? -8.423 -15.675 -1.031 1.00 86.00 92 GLU A N 1
ATOM 726 C CA . GLU A 1 92 ? -8.561 -16.058 0.379 1.00 86.00 92 GLU A CA 1
ATOM 727 C C . GLU A 1 92 ? -9.080 -14.903 1.250 1.00 86.00 92 GLU A C 1
ATOM 729 O O . GLU A 1 92 ? -9.985 -15.117 2.053 1.00 86.00 92 GLU A O 1
ATOM 734 N N . LEU A 1 93 ? -8.581 -13.681 1.049 1.00 84.31 93 LEU A N 1
ATOM 735 C CA . LEU A 1 93 ? -9.054 -12.475 1.732 1.00 84.31 93 LEU A CA 1
ATOM 736 C C . LEU A 1 93 ? -10.548 -12.248 1.480 1.00 84.31 93 LEU A C 1
ATOM 738 O O . LEU A 1 93 ? -11.322 -12.073 2.421 1.00 84.31 93 LEU A O 1
ATOM 742 N N . ARG A 1 94 ? -10.962 -12.295 0.209 1.00 83.19 94 ARG A N 1
ATOM 743 C CA . ARG A 1 94 ? -12.369 -12.175 -0.181 1.00 83.19 94 ARG A CA 1
ATOM 744 C C . ARG A 1 94 ? -13.203 -13.287 0.446 1.00 83.19 94 ARG A C 1
ATOM 746 O O . ARG A 1 94 ? -14.261 -12.998 0.993 1.00 83.19 94 ARG A O 1
ATOM 753 N N . LYS A 1 95 ? -12.709 -14.531 0.416 1.00 87.12 95 LYS A N 1
ATOM 754 C CA . LYS A 1 95 ? -13.381 -15.676 1.036 1.00 87.12 95 LYS A CA 1
ATOM 755 C C 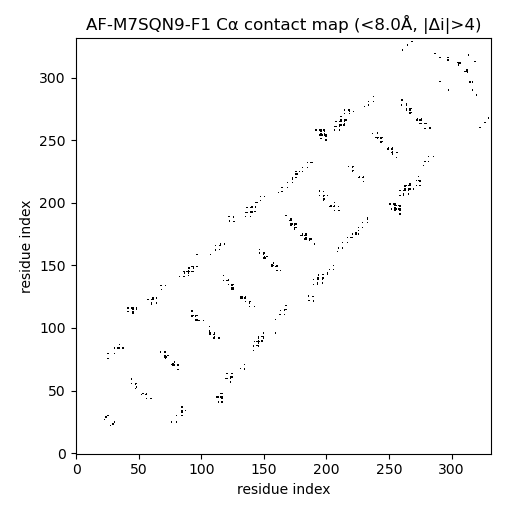. LYS A 1 95 ? -13.615 -15.438 2.526 1.00 87.12 95 LYS A C 1
ATOM 757 O O . LYS A 1 95 ? -14.745 -15.613 2.959 1.00 87.12 95 LYS A O 1
ATOM 762 N N . HIS A 1 96 ? -12.603 -14.999 3.281 1.00 87.69 96 HIS A N 1
ATOM 763 C CA . HIS A 1 96 ? -12.749 -14.703 4.713 1.00 87.69 96 HIS A CA 1
ATOM 764 C C . HIS A 1 96 ? -13.823 -13.651 4.980 1.00 87.69 96 HIS A C 1
ATOM 766 O O . HIS A 1 96 ? -14.570 -13.787 5.938 1.00 87.69 96 HIS A O 1
ATOM 772 N N . LEU A 1 97 ? -13.942 -12.631 4.128 1.00 81.75 97 LEU A N 1
ATOM 773 C CA . LEU A 1 97 ? -14.935 -11.564 4.291 1.00 81.75 97 LEU A CA 1
ATOM 774 C C . LEU A 1 97 ? -16.367 -11.987 3.938 1.00 81.75 97 LEU A C 1
ATOM 776 O O . LEU A 1 97 ? -17.319 -11.370 4.417 1.00 81.75 97 LEU A O 1
ATOM 780 N N . THR A 1 98 ? -16.534 -13.029 3.122 1.00 83.06 98 THR A N 1
ATOM 781 C CA . THR A 1 98 ? -17.847 -13.499 2.653 1.00 83.06 98 THR A CA 1
ATOM 782 C C . THR A 1 98 ? -18.258 -14.861 3.211 1.00 83.06 98 THR A C 1
ATOM 784 O O . THR A 1 98 ? -19.303 -15.364 2.812 1.00 83.06 98 THR A O 1
ATOM 787 N N . ASP A 1 99 ? -17.451 -15.483 4.075 1.00 86.00 99 ASP A N 1
ATOM 788 C CA . ASP A 1 99 ? -17.687 -16.846 4.566 1.00 86.00 99 ASP A CA 1
ATOM 789 C C . ASP A 1 99 ? -18.947 -16.908 5.451 1.00 86.00 99 ASP A C 1
ATOM 791 O O . ASP A 1 99 ? -18.919 -16.372 6.560 1.00 86.00 99 ASP A O 1
ATOM 795 N N . PRO A 1 100 ? -20.053 -17.536 5.001 1.00 85.19 100 PRO A N 1
ATOM 796 C CA . PRO A 1 100 ? -21.308 -17.548 5.747 1.00 85.19 100 PRO A CA 1
ATOM 797 C C . PRO A 1 100 ? -21.199 -18.275 7.092 1.00 85.19 100 PRO A C 1
ATOM 799 O O . PRO A 1 100 ? -21.984 -17.973 7.987 1.00 85.19 100 PRO A O 1
ATOM 802 N N . GLU A 1 101 ? -20.221 -19.173 7.241 1.00 91.44 101 GLU A N 1
ATOM 803 C CA . GLU A 1 101 ? -20.024 -20.001 8.436 1.00 91.44 101 GLU A CA 1
ATOM 804 C C . GLU A 1 101 ? -19.337 -19.252 9.584 1.00 91.44 101 GLU A C 1
ATOM 806 O O . GLU A 1 101 ? -19.352 -19.711 10.722 1.00 91.44 101 GLU A O 1
ATOM 811 N N . LEU A 1 102 ? -18.718 -18.108 9.291 1.00 87.94 102 LEU A N 1
ATOM 812 C CA . LEU A 1 102 ? -18.064 -17.259 10.282 1.00 87.94 102 LEU A CA 1
ATOM 813 C C . LEU A 1 102 ? -18.992 -16.118 10.683 1.00 87.94 102 LEU A C 1
ATOM 815 O O . LEU A 1 102 ? -19.729 -15.594 9.841 1.00 87.94 102 LEU A O 1
ATOM 819 N N . ASP A 1 103 ? -18.922 -15.675 11.933 1.00 88.56 103 ASP A N 1
ATOM 820 C CA . ASP A 1 103 ? -19.568 -14.424 12.327 1.00 88.56 103 ASP A CA 1
ATOM 821 C C . ASP A 1 103 ? -18.813 -13.197 11.773 1.00 88.56 103 ASP A C 1
ATOM 823 O O . ASP A 1 103 ? -17.712 -13.298 11.227 1.00 88.56 103 ASP A O 1
ATOM 827 N N . ALA A 1 104 ? -19.424 -12.014 11.860 1.00 81.44 104 ALA A N 1
ATOM 828 C CA . ALA A 1 104 ? -18.851 -10.799 11.282 1.00 81.44 104 ALA A CA 1
ATOM 829 C C . ALA A 1 104 ? -17.477 -10.428 11.876 1.00 81.44 104 ALA A C 1
ATOM 831 O O . ALA A 1 104 ? -16.613 -9.935 11.143 1.00 81.44 104 ALA A O 1
ATOM 832 N N . ASP A 1 105 ? -17.265 -10.691 13.166 1.00 84.44 105 ASP A N 1
ATOM 833 C CA . ASP A 1 105 ? -16.030 -10.350 13.868 1.00 84.44 105 ASP A CA 1
ATOM 834 C C . ASP A 1 105 ? -14.908 -11.319 13.478 1.00 84.44 105 ASP A C 1
ATOM 836 O O . ASP A 1 105 ? -13.791 -10.890 13.184 1.00 84.44 105 ASP A O 1
ATOM 840 N N . GLU A 1 106 ? -15.204 -12.614 13.370 1.00 88.25 106 GLU A N 1
ATOM 841 C CA . GLU A 1 106 ? -14.274 -13.635 12.893 1.00 88.25 106 GLU A CA 1
ATOM 842 C C . GLU A 1 106 ? -13.873 -13.417 11.430 1.00 88.25 106 GLU A C 1
ATOM 844 O O . GLU A 1 106 ? -12.687 -13.525 11.092 1.00 88.25 106 GLU A O 1
ATOM 849 N N . ARG A 1 107 ? -14.835 -13.073 10.558 1.00 85.19 107 ARG A N 1
ATOM 850 C CA . ARG A 1 107 ? -14.565 -12.709 9.154 1.00 85.19 107 ARG A CA 1
ATOM 851 C C . ARG A 1 107 ? -13.585 -11.550 9.077 1.00 85.19 107 ARG A C 1
ATOM 853 O O . ARG A 1 107 ? -12.573 -11.627 8.376 1.00 85.19 107 ARG A O 1
ATOM 860 N N . TYR A 1 108 ? -13.877 -10.481 9.819 1.00 82.75 108 TYR A N 1
ATOM 861 C CA . TYR A 1 108 ? -13.033 -9.296 9.842 1.00 82.75 108 TYR A CA 1
ATOM 862 C C . TYR A 1 108 ? -11.655 -9.612 10.417 1.00 82.75 108 TYR A C 1
ATOM 864 O O . TYR A 1 108 ? -10.652 -9.210 9.834 1.00 82.75 108 TYR A O 1
ATOM 872 N N . LYS A 1 109 ? -11.582 -10.389 11.501 1.00 87.44 109 LYS A N 1
ATOM 873 C CA . LYS A 1 109 ? -10.322 -10.733 12.159 1.00 87.44 109 LYS A CA 1
ATOM 874 C C . LYS A 1 109 ? -9.382 -11.525 11.249 1.00 87.44 109 LYS A C 1
ATOM 876 O O . LYS A 1 109 ? -8.205 -11.187 11.144 1.00 87.44 109 LYS A O 1
ATOM 881 N N . LYS A 1 110 ? -9.895 -12.534 10.538 1.00 88.19 110 LYS A N 1
ATOM 882 C CA . LYS A 1 110 ? -9.090 -13.308 9.575 1.00 88.19 110 LYS A CA 1
ATOM 883 C C . LYS A 1 110 ? -8.619 -12.451 8.402 1.00 88.19 110 LYS A C 1
ATOM 885 O O . LYS A 1 110 ? -7.472 -12.568 7.975 1.00 88.19 110 LYS A O 1
ATOM 890 N N . ALA A 1 111 ? -9.484 -11.574 7.896 1.00 86.12 111 ALA A N 1
ATOM 891 C CA . ALA A 1 111 ? -9.118 -10.641 6.836 1.00 86.12 111 ALA A CA 1
ATOM 892 C C . ALA A 1 111 ? -8.057 -9.628 7.299 1.00 86.12 111 ALA A C 1
ATOM 894 O O . ALA A 1 111 ? -7.119 -9.323 6.564 1.00 86.12 111 ALA A O 1
ATOM 895 N N . GLU A 1 112 ? -8.183 -9.139 8.532 1.00 87.94 112 GLU A N 1
ATOM 896 C CA . GLU A 1 112 ? -7.239 -8.230 9.172 1.00 87.94 112 GLU A CA 1
ATOM 897 C C . GLU A 1 112 ? -5.849 -8.863 9.311 1.00 87.94 112 GLU A C 1
ATOM 899 O O . GLU A 1 112 ? -4.848 -8.233 8.962 1.00 87.94 112 GLU A O 1
ATOM 904 N N . ASP A 1 113 ? -5.773 -10.100 9.804 1.00 89.19 113 ASP A N 1
ATOM 905 C CA . ASP A 1 113 ? -4.503 -10.792 10.030 1.00 89.19 113 ASP A CA 1
ATOM 906 C C . ASP A 1 113 ? -3.760 -11.049 8.707 1.00 89.19 113 ASP A C 1
ATOM 908 O O . ASP A 1 113 ? -2.570 -10.734 8.596 1.00 89.19 113 ASP A O 1
ATOM 912 N N . LEU A 1 114 ? -4.480 -11.473 7.664 1.00 89.19 114 LEU A N 1
ATOM 913 C CA . LEU A 1 114 ? -3.916 -11.636 6.322 1.00 89.19 114 LEU A CA 1
ATOM 914 C C . LEU A 1 114 ? -3.446 -10.296 5.726 1.00 89.19 114 LEU A C 1
ATOM 916 O O . LEU A 1 114 ? -2.382 -10.207 5.108 1.00 89.19 114 LEU A O 1
ATOM 920 N N . ALA A 1 115 ? -4.208 -9.220 5.933 1.00 89.00 115 ALA A N 1
ATOM 921 C CA . ALA A 1 115 ? -3.841 -7.893 5.451 1.00 89.00 115 ALA A CA 1
ATOM 922 C C . ALA A 1 115 ? -2.590 -7.338 6.143 1.00 89.00 115 ALA A C 1
ATOM 924 O O . ALA A 1 115 ? -1.752 -6.717 5.483 1.00 89.00 115 ALA A O 1
ATOM 925 N N . LYS A 1 116 ? -2.426 -7.592 7.448 1.00 90.69 116 LYS A N 1
ATOM 926 C CA . LYS A 1 116 ? -1.227 -7.206 8.208 1.00 90.69 116 LYS A CA 1
ATOM 927 C C . LYS A 1 116 ? 0.038 -7.835 7.637 1.00 90.69 116 LYS A C 1
ATOM 929 O O . LYS A 1 116 ? 1.049 -7.142 7.557 1.00 90.69 116 LYS A O 1
ATOM 934 N N . VAL A 1 117 ? -0.023 -9.086 7.178 1.00 91.19 117 VAL A N 1
ATOM 935 C CA . VAL A 1 117 ? 1.101 -9.739 6.484 1.00 91.19 117 VAL A CA 1
ATOM 936 C C . VAL A 1 117 ? 1.490 -8.983 5.216 1.00 91.19 117 VAL A C 1
ATOM 938 O O . VAL A 1 117 ? 2.665 -8.674 5.021 1.00 91.19 117 VAL A O 1
ATOM 941 N N . GLY A 1 118 ? 0.516 -8.638 4.369 1.00 90.69 118 GLY A N 1
ATOM 942 C CA . GLY A 1 118 ? 0.779 -7.877 3.143 1.00 90.69 118 GLY A CA 1
ATOM 943 C C . GLY A 1 118 ? 1.379 -6.494 3.420 1.00 90.69 118 GLY A C 1
ATOM 944 O O . GLY A 1 118 ? 2.314 -6.075 2.738 1.00 90.69 118 GLY A O 1
ATOM 945 N N . ILE A 1 119 ? 0.882 -5.809 4.455 1.00 91.69 119 ILE A N 1
ATOM 946 C CA . ILE A 1 119 ? 1.410 -4.513 4.900 1.00 91.69 119 ILE A CA 1
ATOM 947 C C . ILE A 1 119 ? 2.850 -4.658 5.404 1.00 91.69 119 ILE A C 1
ATOM 949 O O . ILE A 1 119 ? 3.697 -3.849 5.033 1.00 91.69 119 ILE A O 1
ATOM 953 N N . GLU A 1 120 ? 3.142 -5.677 6.217 1.00 93.00 120 GLU A N 1
ATOM 954 C CA . GLU A 1 120 ? 4.493 -5.934 6.726 1.00 93.00 120 GLU A CA 1
ATOM 955 C C . GLU A 1 120 ? 5.479 -6.160 5.579 1.00 93.00 120 GLU A C 1
ATOM 957 O O . GLU A 1 120 ? 6.487 -5.465 5.496 1.00 93.00 120 GLU A O 1
ATOM 962 N N . LEU A 1 121 ? 5.144 -7.048 4.637 1.00 93.00 121 LEU A N 1
ATOM 963 C CA . LEU A 1 121 ? 5.981 -7.324 3.468 1.00 93.00 121 LEU A CA 1
ATOM 964 C C . LEU A 1 121 ? 6.269 -6.056 2.659 1.00 93.00 121 LEU A C 1
ATOM 966 O O . LEU A 1 121 ? 7.418 -5.816 2.289 1.00 93.00 121 LEU A O 1
ATOM 970 N N . LEU A 1 122 ? 5.254 -5.225 2.405 1.00 94.62 122 LEU A N 1
ATOM 971 C CA . LEU A 1 122 ? 5.426 -3.980 1.658 1.00 94.62 122 LEU A CA 1
ATOM 972 C C . LEU A 1 122 ? 6.316 -2.978 2.409 1.00 94.62 122 LEU A C 1
ATOM 974 O O . LEU A 1 122 ? 7.253 -2.428 1.829 1.00 94.62 122 LEU A O 1
ATOM 978 N N . VAL A 1 123 ? 6.043 -2.748 3.696 1.00 94.50 123 VAL A N 1
ATOM 979 C CA . VAL A 1 123 ? 6.810 -1.816 4.538 1.00 94.50 123 VAL A CA 1
ATOM 980 C C . VAL A 1 123 ? 8.263 -2.275 4.651 1.00 94.50 123 VAL A C 1
ATOM 982 O O . VAL A 1 123 ? 9.176 -1.473 4.451 1.00 94.50 123 VAL A O 1
ATOM 985 N N . THR A 1 124 ? 8.510 -3.563 4.897 1.00 94.62 124 THR A N 1
ATOM 986 C CA . THR A 1 124 ? 9.872 -4.103 4.953 1.00 94.62 124 THR A CA 1
ATOM 987 C C . THR A 1 124 ? 10.567 -4.018 3.592 1.00 94.62 124 THR A C 1
ATOM 989 O O . THR A 1 124 ? 11.728 -3.617 3.543 1.00 94.62 124 THR A O 1
ATOM 992 N N . ALA A 1 125 ? 9.883 -4.305 2.477 1.00 94.38 125 ALA A N 1
ATOM 993 C CA . ALA A 1 125 ? 10.465 -4.188 1.136 1.00 94.38 125 ALA A CA 1
ATOM 994 C C . ALA A 1 125 ? 10.943 -2.761 0.848 1.00 94.38 125 ALA A C 1
ATOM 996 O O . ALA A 1 125 ? 12.059 -2.562 0.373 1.00 94.38 125 ALA A O 1
ATOM 997 N N . VAL A 1 126 ? 10.131 -1.766 1.200 1.00 93.94 126 VAL A N 1
ATOM 998 C CA . VAL A 1 126 ? 10.503 -0.353 1.086 1.00 93.94 126 VAL A CA 1
ATOM 999 C C . VAL A 1 126 ? 11.673 -0.005 2.008 1.00 93.94 126 VAL A C 1
ATOM 1001 O O . VAL A 1 126 ? 12.616 0.659 1.578 1.00 93.94 126 VAL A O 1
ATOM 1004 N N . GLY A 1 127 ? 11.662 -0.494 3.251 1.00 93.19 127 GLY A N 1
ATOM 1005 C CA . GLY A 1 127 ? 12.737 -0.269 4.224 1.00 93.19 127 GLY A CA 1
ATOM 1006 C C . GLY A 1 127 ? 14.088 -0.865 3.813 1.00 93.19 127 GLY A C 1
ATOM 1007 O O . GLY A 1 127 ? 15.133 -0.350 4.202 1.00 93.19 127 GLY A O 1
ATOM 1008 N N . ARG A 1 128 ? 14.085 -1.909 2.975 1.00 93.00 128 ARG A N 1
ATOM 1009 C CA . ARG A 1 128 ? 15.295 -2.529 2.404 1.00 93.00 128 ARG A CA 1
ATOM 1010 C C . ARG A 1 128 ? 15.926 -1.705 1.272 1.00 93.00 128 ARG A C 1
ATOM 1012 O O . ARG A 1 128 ? 17.040 -2.012 0.843 1.00 93.00 128 ARG A O 1
ATOM 1019 N N . GLY A 1 129 ? 15.255 -0.651 0.804 1.00 89.75 129 GLY A N 1
ATOM 1020 C CA . GLY A 1 129 ? 15.826 0.356 -0.087 1.00 89.75 129 GLY A CA 1
ATOM 1021 C C . GLY A 1 129 ? 15.811 0.001 -1.585 1.00 89.75 129 GLY A C 1
ATOM 1022 O O . GLY A 1 129 ? 15.067 -0.882 -2.018 1.00 89.75 129 GLY A O 1
ATOM 1023 N N . PRO A 1 130 ? 16.634 0.686 -2.410 1.00 87.69 130 PRO A N 1
ATOM 1024 C CA . PRO A 1 130 ? 16.518 0.676 -3.877 1.00 87.69 130 PRO A CA 1
ATOM 1025 C C . PRO A 1 130 ? 16.589 -0.707 -4.535 1.00 87.69 130 PRO A C 1
ATOM 1027 O O . PRO A 1 130 ? 15.956 -0.958 -5.558 1.00 87.69 130 PRO A O 1
ATOM 1030 N N . ALA A 1 131 ? 17.325 -1.643 -3.931 1.00 87.75 131 ALA A N 1
ATOM 1031 C CA . ALA A 1 131 ? 17.450 -3.006 -4.442 1.00 87.75 131 ALA A CA 1
ATOM 1032 C C . ALA A 1 131 ? 16.134 -3.811 -4.381 1.00 87.75 131 ALA A C 1
ATOM 1034 O O . ALA A 1 131 ? 16.072 -4.906 -4.943 1.00 87.75 131 ALA A O 1
ATOM 1035 N N . PHE A 1 132 ? 15.116 -3.291 -3.688 1.00 91.25 132 PHE A N 1
ATOM 1036 C CA . PHE A 1 132 ? 13.795 -3.891 -3.509 1.00 91.25 132 PHE A CA 1
ATOM 1037 C C . PHE A 1 132 ? 12.672 -3.043 -4.137 1.00 91.25 132 PHE A C 1
ATOM 1039 O O . PHE A 1 132 ? 11.505 -3.402 -4.020 1.00 91.25 132 PHE A O 1
ATOM 1046 N N . THR A 1 133 ? 12.988 -1.972 -4.876 1.00 87.69 133 THR A N 1
ATOM 1047 C CA . THR A 1 133 ? 11.970 -1.099 -5.492 1.00 87.69 133 THR A CA 1
ATOM 1048 C C . THR A 1 133 ? 11.033 -1.847 -6.445 1.00 87.69 133 THR A C 1
ATOM 1050 O O . THR A 1 133 ? 9.827 -1.605 -6.440 1.00 87.69 133 THR A O 1
ATOM 1053 N N . LYS A 1 134 ? 11.549 -2.806 -7.233 1.00 85.19 134 LYS A N 1
ATOM 1054 C CA . LYS A 1 134 ? 10.699 -3.629 -8.113 1.00 85.19 134 LYS A CA 1
ATOM 1055 C C . LYS A 1 134 ? 9.691 -4.445 -7.297 1.00 85.19 134 LYS A C 1
ATOM 1057 O O . LYS A 1 134 ? 8.506 -4.446 -7.614 1.00 85.19 134 LYS A O 1
ATOM 1062 N N . ILE A 1 135 ? 10.147 -5.115 -6.234 1.00 88.62 135 ILE A N 1
ATOM 1063 C CA . ILE A 1 135 ? 9.267 -5.962 -5.424 1.00 88.62 135 ILE A CA 1
ATOM 1064 C C . ILE A 1 135 ? 8.277 -5.127 -4.605 1.00 88.62 135 ILE A C 1
ATOM 1066 O O . ILE A 1 135 ? 7.122 -5.521 -4.512 1.00 88.62 135 ILE A O 1
ATOM 1070 N N . SER A 1 136 ? 8.657 -3.950 -4.091 1.00 91.50 136 SER A N 1
ATOM 1071 C CA . SER A 1 136 ? 7.710 -3.066 -3.396 1.00 91.50 136 SER A CA 1
ATOM 1072 C C . SER A 1 136 ? 6.596 -2.579 -4.324 1.00 91.50 136 SER A C 1
ATOM 1074 O O . SER A 1 136 ? 5.433 -2.588 -3.928 1.00 91.50 136 SER A O 1
ATOM 1076 N N . ALA A 1 137 ? 6.924 -2.223 -5.571 1.00 87.31 137 ALA A N 1
ATOM 1077 C CA . ALA A 1 137 ? 5.926 -1.828 -6.563 1.00 87.31 137 ALA A CA 1
ATOM 1078 C C . ALA A 1 137 ? 4.971 -2.987 -6.905 1.00 87.31 137 ALA A C 1
ATOM 1080 O O . ALA A 1 137 ? 3.757 -2.789 -6.965 1.00 87.31 137 ALA A O 1
ATOM 1081 N N . ILE A 1 138 ? 5.497 -4.206 -7.078 1.00 86.38 138 ILE A N 1
ATOM 1082 C CA . ILE A 1 138 ? 4.674 -5.401 -7.319 1.00 86.38 138 ILE A CA 1
ATOM 1083 C C . ILE A 1 138 ? 3.770 -5.689 -6.113 1.00 86.38 138 ILE A C 1
ATOM 1085 O O . ILE A 1 138 ? 2.563 -5.835 -6.280 1.00 86.38 138 ILE A O 1
ATOM 1089 N N . LEU A 1 139 ? 4.312 -5.705 -4.892 1.00 89.88 139 LEU A N 1
ATOM 1090 C CA . LEU A 1 139 ? 3.530 -5.928 -3.671 1.00 89.88 139 LEU A CA 1
ATOM 1091 C C . LEU A 1 139 ? 2.411 -4.891 -3.511 1.00 89.88 139 LEU A C 1
ATOM 1093 O O . LEU A 1 139 ? 1.298 -5.255 -3.142 1.00 89.88 139 LEU A O 1
ATOM 1097 N N . ALA A 1 140 ? 2.670 -3.623 -3.839 1.00 91.31 140 ALA A N 1
ATOM 1098 C CA . ALA A 1 140 ? 1.652 -2.580 -3.794 1.00 91.31 140 ALA A CA 1
ATOM 1099 C C . ALA A 1 140 ? 0.540 -2.791 -4.833 1.00 91.31 140 ALA A C 1
ATOM 1101 O O . ALA A 1 140 ? -0.638 -2.718 -4.480 1.00 91.31 140 ALA A O 1
ATOM 1102 N N . LYS A 1 141 ? 0.889 -3.112 -6.089 1.00 88.00 141 LYS A N 1
ATOM 1103 C CA . LYS A 1 141 ? -0.089 -3.469 -7.136 1.00 88.00 141 LYS A CA 1
ATOM 1104 C C . LYS A 1 141 ? -0.975 -4.627 -6.696 1.00 88.00 141 LYS A C 1
ATOM 1106 O O . LYS A 1 141 ? -2.194 -4.564 -6.826 1.00 88.00 141 LYS A O 1
ATOM 1111 N N . LEU A 1 142 ? -0.356 -5.653 -6.128 1.00 84.00 142 LEU A N 1
ATOM 1112 C CA . LEU A 1 142 ? -1.040 -6.860 -5.699 1.00 84.00 142 LEU A CA 1
ATOM 1113 C C . LEU A 1 142 ? -1.932 -6.626 -4.472 1.00 84.00 142 LEU A C 1
ATOM 1115 O O . LEU A 1 142 ? -3.041 -7.152 -4.411 1.00 84.00 142 LEU A O 1
ATOM 1119 N N . TRP A 1 143 ? -1.511 -5.774 -3.535 1.00 88.38 143 TRP A N 1
ATOM 1120 C CA . TRP A 1 143 ? -2.357 -5.346 -2.420 1.00 88.38 143 TRP A CA 1
ATOM 1121 C C . TRP A 1 143 ? -3.572 -4.549 -2.912 1.00 88.38 143 TRP A C 1
ATOM 1123 O O . TRP A 1 143 ? -4.699 -4.816 -2.504 1.00 88.38 143 TRP A O 1
ATOM 1133 N N . VAL A 1 144 ? -3.370 -3.602 -3.835 1.00 89.19 144 VAL A N 1
ATOM 1134 C CA . VAL A 1 144 ? -4.458 -2.815 -4.440 1.00 89.19 144 VAL A CA 1
ATOM 1135 C C . VAL A 1 144 ? -5.431 -3.703 -5.212 1.00 89.19 144 VAL A C 1
ATOM 1137 O O . VAL A 1 144 ? -6.639 -3.489 -5.111 1.00 89.19 144 VAL A O 1
ATOM 1140 N N . ALA A 1 145 ? -4.942 -4.709 -5.941 1.00 84.62 145 ALA A N 1
ATOM 1141 C CA . ALA A 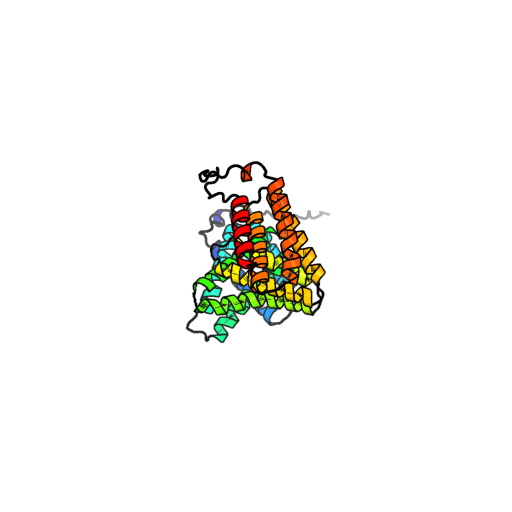1 145 ? -5.787 -5.699 -6.605 1.00 84.62 145 ALA A CA 1
ATOM 1142 C C . ALA A 1 145 ? -6.624 -6.489 -5.584 1.00 84.62 145 ALA A C 1
ATOM 1144 O O . ALA A 1 145 ? -7.843 -6.554 -5.712 1.00 84.62 145 ALA A O 1
ATOM 1145 N N . ALA A 1 146 ? -6.002 -6.974 -4.504 1.00 82.38 146 ALA A N 1
ATOM 1146 C CA . ALA A 1 146 ? -6.707 -7.699 -3.450 1.00 82.38 146 ALA A CA 1
ATOM 1147 C C . ALA A 1 146 ? -7.806 -6.861 -2.780 1.00 82.38 146 ALA A C 1
ATOM 1149 O O . ALA A 1 146 ? -8.905 -7.351 -2.540 1.00 82.38 146 ALA A O 1
ATOM 1150 N N . VAL A 1 147 ? -7.543 -5.582 -2.505 1.00 87.38 147 VAL A N 1
ATOM 1151 C CA . VAL A 1 147 ? -8.552 -4.683 -1.921 1.00 87.38 147 VAL A CA 1
ATOM 1152 C C . VAL A 1 147 ? -9.616 -4.273 -2.938 1.00 87.38 147 VAL A C 1
ATOM 1154 O O . VAL A 1 147 ? -10.768 -4.068 -2.559 1.00 87.38 147 VAL A O 1
ATOM 1157 N N . SER A 1 148 ? -9.276 -4.219 -4.225 1.00 85.75 148 SER A N 1
ATOM 1158 C CA . SER A 1 148 ? -10.251 -4.019 -5.303 1.00 85.75 148 SER A CA 1
ATOM 1159 C C . SER A 1 148 ? -11.248 -5.178 -5.383 1.00 85.75 148 SER A C 1
ATOM 1161 O O . SER A 1 148 ? -12.447 -4.932 -5.483 1.00 85.75 148 SER A O 1
ATOM 1163 N N . ASP A 1 149 ? -10.780 -6.422 -5.247 1.00 83.06 149 ASP A N 1
ATOM 1164 C CA . ASP A 1 149 ? -11.646 -7.611 -5.218 1.00 83.06 149 ASP A CA 1
ATOM 1165 C C . ASP A 1 149 ? -12.631 -7.590 -4.034 1.00 83.06 149 ASP A C 1
ATOM 1167 O O . ASP A 1 149 ? -13.725 -8.153 -4.118 1.00 83.06 149 ASP A O 1
ATOM 1171 N N . VAL A 1 150 ? -12.257 -6.931 -2.931 1.00 83.50 150 VAL A N 1
ATOM 1172 C CA . VAL A 1 150 ? -13.138 -6.696 -1.779 1.00 83.50 150 VAL A CA 1
ATOM 1173 C C . VAL A 1 150 ? -14.113 -5.546 -2.043 1.00 83.50 150 VAL A C 1
ATOM 1175 O O . VAL A 1 150 ? -15.282 -5.660 -1.682 1.00 83.50 150 VAL A O 1
ATOM 1178 N N . ASP A 1 151 ? -13.678 -4.453 -2.679 1.00 84.75 151 ASP A N 1
ATOM 1179 C CA . ASP A 1 151 ? -14.560 -3.333 -3.059 1.00 84.75 151 ASP A CA 1
ATOM 1180 C C . ASP A 1 151 ? -15.669 -3.788 -4.028 1.00 84.75 151 ASP A C 1
ATOM 1182 O O . ASP A 1 151 ? -16.800 -3.307 -3.950 1.00 84.75 151 ASP A O 1
ATOM 1186 N N . ASP A 1 152 ? -15.382 -4.794 -4.861 1.00 85.62 152 ASP A N 1
ATOM 1187 C CA . ASP A 1 152 ? -16.332 -5.422 -5.789 1.00 85.62 152 ASP A CA 1
ATOM 1188 C C . ASP A 1 152 ? -17.467 -6.204 -5.104 1.00 85.62 152 ASP A C 1
ATOM 1190 O O . ASP A 1 152 ? -18.435 -6.592 -5.759 1.00 85.62 152 ASP A O 1
ATOM 1194 N N . LEU A 1 153 ? -17.413 -6.378 -3.778 1.00 82.75 153 LEU A N 1
ATOM 1195 C CA . LEU A 1 153 ? -18.541 -6.864 -2.974 1.00 82.75 153 LEU A CA 1
ATOM 1196 C C . LEU A 1 153 ? -19.632 -5.794 -2.753 1.00 82.75 153 LEU A C 1
ATOM 1198 O O . LEU A 1 153 ? -20.619 -6.048 -2.061 1.00 82.75 153 LEU A O 1
ATOM 1202 N N . GLY A 1 154 ? -19.472 -4.586 -3.302 1.00 84.56 154 GLY A N 1
ATOM 1203 C CA . GLY A 1 154 ? -20.456 -3.510 -3.192 1.00 84.56 154 GLY A CA 1
ATOM 1204 C C . GLY A 1 154 ? -20.554 -2.969 -1.766 1.00 84.56 154 GLY A C 1
ATOM 1205 O O . GLY A 1 154 ? -19.538 -2.706 -1.121 1.00 84.56 154 GLY A O 1
ATOM 1206 N N . GLU A 1 155 ? -21.774 -2.786 -1.252 1.00 83.75 155 GLU A N 1
ATOM 1207 C CA . GLU A 1 155 ? -22.006 -2.243 0.098 1.00 83.75 155 GLU A CA 1
ATOM 1208 C C . GLU A 1 155 ? -21.325 -3.072 1.195 1.00 83.75 155 GLU A C 1
ATOM 1210 O O . GLU A 1 155 ? -20.748 -2.507 2.127 1.00 83.75 155 GLU A O 1
ATOM 1215 N N . GLN A 1 156 ? -21.302 -4.400 1.038 1.00 78.94 156 GLN A N 1
ATOM 1216 C CA . GLN A 1 156 ? -20.656 -5.320 1.977 1.00 78.94 156 GLN A CA 1
ATOM 1217 C C . GLN A 1 156 ? -19.131 -5.141 2.012 1.00 78.94 156 GLN A C 1
ATOM 1219 O O . GLN A 1 156 ? -18.510 -5.368 3.047 1.00 78.94 156 GLN A O 1
ATOM 1224 N N . GLY A 1 157 ? -18.526 -4.687 0.908 1.00 80.88 157 GLY A N 1
ATOM 1225 C CA . GLY A 1 157 ? -17.089 -4.426 0.796 1.00 80.88 157 GLY A CA 1
ATOM 1226 C C . GLY A 1 157 ? -16.650 -3.068 1.347 1.00 80.88 157 GLY A C 1
ATOM 1227 O O . GLY A 1 157 ? -15.488 -2.893 1.712 1.00 80.88 157 GLY A O 1
ATOM 1228 N N . GLN A 1 158 ? -17.562 -2.096 1.473 1.00 84.75 158 GLN A N 1
ATOM 1229 C CA . GLN A 1 158 ? -17.206 -0.715 1.828 1.00 84.75 158 GLN A CA 1
ATOM 1230 C C . GLN A 1 158 ? -16.540 -0.588 3.205 1.00 84.75 158 GLN A C 1
ATOM 1232 O O . GLN A 1 158 ? -15.527 0.105 3.342 1.00 84.75 158 GLN A O 1
ATOM 1237 N N . ALA A 1 159 ? -17.110 -1.224 4.233 1.00 84.75 159 ALA A N 1
ATOM 1238 C CA . ALA A 1 159 ? -16.551 -1.199 5.583 1.00 84.75 159 ALA A CA 1
ATOM 1239 C C . ALA A 1 159 ? -15.233 -1.994 5.689 1.00 84.75 159 ALA A C 1
ATOM 1241 O O . ALA A 1 159 ? -14.265 -1.413 6.187 1.00 84.75 159 ALA A O 1
ATOM 1242 N N . PRO A 1 160 ? -15.130 -3.228 5.152 1.00 84.94 160 PRO A N 1
ATOM 1243 C CA . PRO A 1 160 ? -13.866 -3.953 5.059 1.00 84.94 160 PRO A CA 1
ATOM 1244 C C . PRO A 1 160 ? -12.751 -3.166 4.371 1.00 84.94 160 PRO A C 1
ATOM 1246 O O . PRO A 1 160 ? -11.683 -3.019 4.954 1.00 84.94 160 PRO A O 1
ATOM 1249 N N . VAL A 1 161 ? -12.995 -2.572 3.195 1.00 87.94 161 VAL A N 1
ATOM 1250 C CA . VAL A 1 161 ? -11.986 -1.762 2.483 1.00 87.94 161 VAL A CA 1
ATOM 1251 C C . VAL A 1 161 ? -11.472 -0.622 3.364 1.00 87.94 161 VAL A C 1
ATOM 1253 O O . VAL A 1 161 ? -10.264 -0.416 3.467 1.00 87.94 161 VAL A O 1
ATOM 1256 N N . ARG A 1 162 ? -12.368 0.100 4.052 1.00 87.12 162 ARG A N 1
ATOM 1257 C CA . ARG A 1 162 ? -11.958 1.153 4.997 1.00 87.12 162 ARG A CA 1
ATOM 1258 C C . ARG A 1 162 ? -11.145 0.589 6.162 1.00 87.12 162 ARG A C 1
ATOM 1260 O O . ARG A 1 162 ? -10.164 1.211 6.555 1.00 87.12 162 ARG A O 1
ATOM 1267 N N . GLY A 1 163 ? -11.529 -0.567 6.699 1.00 87.19 163 GLY A N 1
ATOM 1268 C CA . GLY A 1 163 ? -10.772 -1.271 7.736 1.00 87.19 163 GLY A CA 1
ATOM 1269 C C . GLY A 1 163 ? -9.350 -1.606 7.283 1.00 87.19 163 GLY A C 1
ATOM 1270 O O . GLY A 1 163 ? -8.391 -1.250 7.960 1.00 87.19 163 GLY A O 1
ATOM 1271 N N . LEU A 1 164 ? -9.204 -2.181 6.089 1.00 88.06 164 LEU A N 1
ATOM 1272 C CA . LEU A 1 164 ? -7.914 -2.552 5.502 1.00 88.06 164 LEU A CA 1
ATOM 1273 C C . LEU A 1 164 ? -6.994 -1.341 5.292 1.00 88.06 164 LEU A C 1
ATOM 1275 O O . LEU A 1 164 ? -5.822 -1.387 5.665 1.00 88.06 164 LEU A O 1
ATOM 1279 N N . ILE A 1 165 ? -7.523 -0.231 4.764 1.00 90.88 165 ILE A N 1
ATOM 1280 C CA . ILE A 1 165 ? -6.757 1.018 4.617 1.00 90.88 165 ILE A CA 1
ATOM 1281 C C . ILE A 1 165 ? -6.342 1.559 5.996 1.00 90.88 165 ILE A C 1
ATOM 1283 O O . ILE A 1 165 ? -5.199 1.984 6.184 1.00 90.88 165 ILE A O 1
ATOM 1287 N N . ARG A 1 166 ? -7.234 1.491 6.995 1.00 89.75 166 ARG A N 1
ATOM 1288 C CA . ARG A 1 166 ? -6.949 1.936 8.369 1.00 89.75 166 ARG A CA 1
ATOM 1289 C C . ARG A 1 166 ? -5.854 1.127 9.056 1.00 89.75 166 ARG A C 1
ATOM 1291 O O . ARG A 1 166 ? -5.136 1.706 9.863 1.00 89.75 166 ARG A O 1
ATOM 1298 N N . LEU A 1 167 ? -5.678 -0.157 8.738 1.00 88.88 167 LEU A N 1
ATOM 1299 C CA . LEU A 1 167 ? -4.562 -0.948 9.275 1.00 88.88 167 LEU A CA 1
ATOM 1300 C C . LEU A 1 167 ? -3.212 -0.374 8.849 1.00 88.88 167 LEU A C 1
ATOM 1302 O O . LEU A 1 167 ? -2.312 -0.224 9.676 1.00 88.88 167 LEU A O 1
ATOM 1306 N N . PHE A 1 168 ? -3.088 -0.013 7.570 1.00 89.56 168 PHE A N 1
ATOM 1307 C CA . PHE A 1 168 ? -1.877 0.616 7.053 1.00 89.56 168 PHE A CA 1
ATOM 1308 C C . PHE A 1 168 ? -1.655 1.972 7.726 1.00 89.56 168 PHE A C 1
ATOM 1310 O O . PHE A 1 168 ? -0.589 2.262 8.271 1.00 89.56 168 PHE A O 1
ATOM 1317 N N . VAL A 1 169 ? -2.697 2.801 7.707 1.00 91.00 169 VAL A N 1
ATOM 1318 C CA . VAL A 1 169 ? -2.661 4.164 8.229 1.00 91.00 169 VAL A CA 1
ATOM 1319 C C . VAL A 1 169 ? -2.346 4.192 9.726 1.00 91.00 169 VAL A C 1
ATOM 1321 O O . VAL A 1 169 ? -1.499 4.971 10.147 1.00 91.00 169 VAL A O 1
ATOM 1324 N N . GLY A 1 170 ? -2.940 3.304 10.524 1.00 91.00 170 GLY A N 1
ATOM 1325 C CA . GLY A 1 170 ? -2.702 3.233 11.967 1.00 91.00 170 GLY A CA 1
ATOM 1326 C C . GLY A 1 170 ? -1.243 2.931 12.320 1.00 91.00 170 GLY A C 1
ATOM 1327 O O . GLY A 1 170 ? -0.718 3.463 13.303 1.00 91.00 170 GLY A O 1
ATOM 1328 N N . ARG A 1 171 ? -0.548 2.142 11.489 1.00 90.12 171 ARG A N 1
ATOM 1329 C CA . ARG A 1 171 ? 0.891 1.893 11.643 1.00 90.12 171 ARG A CA 1
ATOM 1330 C C . ARG A 1 171 ? 1.701 3.170 11.434 1.00 90.12 171 ARG A C 1
ATOM 1332 O O . ARG A 1 171 ? 2.545 3.499 12.265 1.00 90.12 171 ARG A O 1
ATOM 1339 N N . LEU A 1 172 ? 1.410 3.909 10.363 1.00 91.12 172 LEU A N 1
ATOM 1340 C CA . LEU A 1 172 ? 2.037 5.202 10.098 1.00 91.12 172 LEU A CA 1
ATOM 1341 C C . LEU A 1 172 ? 1.769 6.194 11.239 1.00 91.12 172 LEU A C 1
ATOM 1343 O O . LEU A 1 172 ? 2.716 6.775 11.769 1.00 91.12 172 LEU A O 1
ATOM 1347 N N . SER A 1 173 ? 0.509 6.342 11.661 1.00 92.25 173 SER A N 1
ATOM 1348 C CA . SER A 1 173 ? 0.142 7.247 12.754 1.00 92.25 173 SER A CA 1
ATOM 1349 C C . SER A 1 173 ? 0.900 6.906 14.040 1.00 92.25 173 SER A C 1
ATOM 1351 O O . SER A 1 173 ? 1.406 7.804 14.703 1.00 92.25 173 SER A O 1
ATOM 1353 N N . THR A 1 174 ? 1.073 5.616 14.351 1.00 92.94 174 THR A N 1
ATOM 1354 C CA . THR A 1 174 ? 1.846 5.162 15.519 1.00 92.94 174 THR A CA 1
ATOM 1355 C C . THR A 1 174 ? 3.294 5.657 15.479 1.00 92.94 174 THR A C 1
ATOM 1357 O O . THR A 1 174 ? 3.800 6.149 16.490 1.00 92.94 174 THR A O 1
ATOM 1360 N N . PHE A 1 175 ? 3.970 5.559 14.331 1.00 93.12 175 PHE A N 1
ATOM 1361 C CA . PHE A 1 175 ? 5.344 6.054 14.195 1.00 93.12 175 PHE A CA 1
ATOM 1362 C C . PHE A 1 175 ? 5.422 7.580 14.249 1.00 93.12 175 PHE A C 1
ATOM 1364 O O . PHE A 1 175 ? 6.335 8.116 14.875 1.00 93.12 175 PHE A O 1
ATOM 1371 N N . VAL A 1 176 ? 4.435 8.278 13.680 1.00 91.44 176 VAL A N 1
ATOM 1372 C CA . VAL A 1 176 ? 4.341 9.743 13.753 1.00 91.44 176 VAL A CA 1
ATOM 1373 C C . VAL A 1 176 ? 4.148 10.221 15.197 1.00 91.44 176 VAL A C 1
ATOM 1375 O O . VAL A 1 176 ? 4.874 11.100 15.661 1.00 91.44 176 VAL A O 1
ATOM 1378 N N . THR A 1 177 ? 3.242 9.602 15.959 1.00 93.25 177 THR A N 1
ATOM 1379 C CA . THR A 1 177 ? 3.043 9.914 17.385 1.00 93.25 177 THR A CA 1
ATOM 1380 C C . THR A 1 177 ? 4.311 9.668 18.200 1.00 93.25 177 THR A C 1
ATOM 1382 O O . THR A 1 177 ? 4.659 10.466 19.066 1.00 93.25 177 THR A O 1
ATOM 1385 N N . ARG A 1 178 ? 5.046 8.591 17.900 1.00 93.81 178 ARG A N 1
ATOM 1386 C CA . ARG A 1 178 ? 6.310 8.249 18.574 1.00 93.81 178 ARG A CA 1
ATOM 1387 C C . ARG A 1 178 ? 7.511 9.077 18.106 1.00 93.81 178 ARG A C 1
ATOM 1389 O O . ARG A 1 178 ? 8.602 8.870 18.627 1.00 93.81 178 ARG A O 1
ATOM 1396 N N . LYS A 1 179 ? 7.332 9.982 17.135 1.00 91.94 179 LYS A N 1
ATOM 1397 C CA . LYS A 1 179 ? 8.414 10.738 16.475 1.00 91.94 179 LYS A CA 1
ATOM 1398 C C . LYS A 1 179 ? 9.501 9.835 15.881 1.00 91.94 179 LYS A C 1
ATOM 1400 O O . LYS A 1 179 ? 10.653 10.238 15.731 1.00 91.94 179 LYS A O 1
ATOM 1405 N N . ASP A 1 180 ? 9.134 8.615 15.505 1.00 93.38 180 ASP A N 1
ATOM 1406 C CA . ASP A 1 180 ? 10.027 7.675 14.842 1.00 93.38 180 ASP A CA 1
ATOM 1407 C C . ASP A 1 180 ? 10.094 8.020 13.353 1.00 93.38 180 ASP A C 1
ATOM 1409 O O . ASP A 1 180 ? 9.362 7.476 12.521 1.00 93.38 180 ASP A O 1
ATOM 1413 N N . ARG A 1 181 ? 10.951 8.993 13.026 1.00 91.38 181 ARG A N 1
ATOM 1414 C CA . ARG A 1 181 ? 11.079 9.532 11.667 1.00 91.38 181 ARG A CA 1
ATOM 1415 C C . ARG A 1 181 ? 11.375 8.442 10.643 1.00 91.38 181 ARG A C 1
ATOM 1417 O O . ARG A 1 181 ? 10.762 8.447 9.582 1.00 91.38 181 ARG A O 1
ATOM 1424 N N . ILE A 1 182 ? 12.295 7.529 10.954 1.00 91.81 182 ILE A N 1
ATOM 1425 C CA . ILE A 1 182 ? 12.763 6.512 10.006 1.00 91.81 182 ILE A CA 1
ATOM 1426 C C . ILE A 1 182 ? 11.608 5.583 9.634 1.00 91.81 182 ILE A C 1
ATOM 1428 O O . ILE A 1 182 ? 11.311 5.405 8.453 1.00 91.81 182 ILE A O 1
ATOM 1432 N N . ASN A 1 183 ? 10.912 5.029 10.627 1.00 92.88 183 ASN A N 1
ATOM 1433 C CA . ASN A 1 183 ? 9.822 4.097 10.350 1.00 92.88 183 ASN A CA 1
ATOM 1434 C C . ASN A 1 183 ? 8.578 4.797 9.786 1.00 92.88 183 ASN A C 1
ATOM 1436 O O . ASN A 1 183 ? 7.883 4.220 8.944 1.00 92.88 183 ASN A O 1
ATOM 1440 N N . ALA A 1 184 ? 8.323 6.051 10.177 1.00 92.62 184 ALA A N 1
ATOM 1441 C CA . ALA A 1 184 ? 7.289 6.868 9.549 1.00 92.62 184 ALA A CA 1
ATOM 1442 C C . ALA A 1 184 ? 7.594 7.088 8.060 1.00 92.62 184 ALA A C 1
ATOM 1444 O O . ALA A 1 184 ? 6.714 6.900 7.225 1.00 92.62 184 ALA A O 1
ATOM 1445 N N . GLU A 1 185 ? 8.838 7.423 7.710 1.00 91.94 185 GLU A N 1
ATOM 1446 C CA . GLU A 1 185 ? 9.270 7.617 6.325 1.00 91.94 185 GLU A CA 1
ATOM 1447 C C . GLU A 1 185 ? 9.097 6.346 5.481 1.00 91.94 185 GLU A C 1
ATOM 1449 O O . GLU A 1 185 ? 8.557 6.403 4.376 1.00 91.94 185 GLU A O 1
ATOM 1454 N N . ILE A 1 186 ? 9.483 5.184 6.014 1.00 93.25 186 ILE A N 1
ATOM 1455 C CA . ILE A 1 186 ? 9.284 3.893 5.339 1.00 93.25 186 ILE A CA 1
ATOM 1456 C C . ILE A 1 186 ? 7.789 3.643 5.086 1.00 93.25 186 ILE A C 1
ATOM 1458 O O . ILE A 1 186 ? 7.404 3.286 3.970 1.00 93.25 186 ILE A O 1
ATOM 1462 N N . CYS A 1 187 ? 6.930 3.874 6.085 1.00 93.25 187 CYS A N 1
ATOM 1463 C CA . CYS A 1 187 ? 5.481 3.724 5.920 1.00 93.25 187 CYS A CA 1
ATOM 1464 C C . CYS A 1 187 ? 4.914 4.713 4.891 1.00 93.25 187 CYS A C 1
ATOM 1466 O O . CYS A 1 187 ? 4.043 4.350 4.102 1.00 93.25 187 CYS A O 1
ATOM 1468 N N . TRP A 1 188 ? 5.424 5.943 4.848 1.00 90.31 188 TRP A N 1
ATOM 1469 C CA . TRP A 1 188 ? 5.031 6.923 3.840 1.00 90.31 188 TRP A CA 1
ATOM 1470 C C . TRP A 1 188 ? 5.365 6.464 2.422 1.00 90.31 188 TRP A C 1
ATOM 1472 O O . TRP A 1 188 ? 4.503 6.522 1.546 1.00 90.31 188 TRP A O 1
ATOM 1482 N N . HIS A 1 189 ? 6.590 5.987 2.187 1.00 91.12 189 HIS A N 1
ATOM 1483 C CA . HIS A 1 189 ? 6.997 5.463 0.879 1.00 91.12 189 HIS A CA 1
ATOM 1484 C C . HIS A 1 189 ? 6.153 4.248 0.479 1.00 91.12 189 HIS A C 1
ATOM 1486 O O . HIS A 1 189 ? 5.686 4.180 -0.654 1.00 91.12 189 HIS A O 1
ATOM 1492 N N . ALA A 1 190 ? 5.881 3.334 1.411 1.00 93.25 190 ALA A N 1
ATOM 1493 C CA . ALA A 1 190 ? 5.016 2.182 1.163 1.00 93.25 190 ALA A CA 1
ATOM 1494 C C . ALA A 1 190 ? 3.583 2.587 0.781 1.00 93.25 190 ALA A C 1
ATOM 1496 O O . ALA A 1 190 ? 3.036 2.072 -0.192 1.00 93.25 190 ALA A O 1
ATOM 1497 N N . GLY A 1 191 ? 2.980 3.550 1.479 1.00 92.06 191 GLY A N 1
ATOM 1498 C CA . GLY A 1 191 ? 1.637 4.003 1.122 1.00 92.06 191 GLY A CA 1
ATOM 1499 C C . GLY A 1 191 ? 1.584 4.842 -0.158 1.00 92.06 191 GLY A C 1
ATOM 1500 O O . GLY A 1 191 ? 0.563 4.856 -0.840 1.00 92.06 191 GLY A O 1
ATOM 1501 N N . LEU A 1 192 ? 2.694 5.468 -0.561 1.00 89.06 192 LEU A N 1
ATOM 1502 C CA .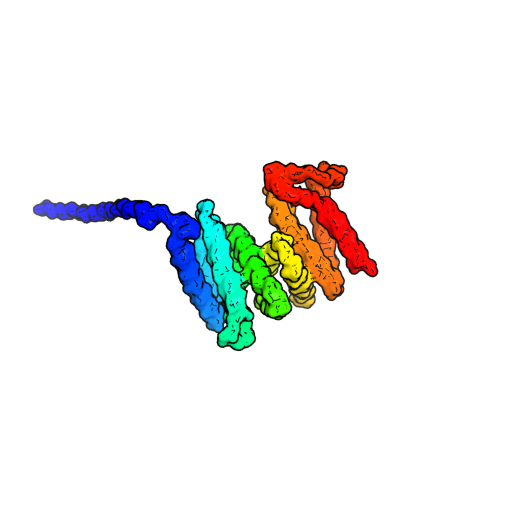 LEU A 1 192 ? 2.808 6.071 -1.890 1.00 89.06 192 LEU A CA 1
ATOM 1503 C C . LEU A 1 192 ? 2.847 5.023 -3.001 1.00 89.06 192 LEU A C 1
ATOM 1505 O O . LEU A 1 192 ? 2.219 5.237 -4.033 1.00 89.06 192 LEU A O 1
ATOM 1509 N N . GLU A 1 193 ? 3.518 3.888 -2.800 1.00 92.12 193 GLU A N 1
ATOM 1510 C CA . GLU A 1 193 ? 3.429 2.774 -3.752 1.00 92.12 193 GLU A CA 1
ATOM 1511 C C . GLU A 1 193 ? 1.984 2.258 -3.866 1.00 92.12 193 GLU A C 1
ATOM 1513 O O . GLU A 1 193 ? 1.515 2.014 -4.978 1.00 92.12 193 GLU A O 1
ATOM 1518 N N . LEU A 1 194 ? 1.233 2.194 -2.755 1.00 93.25 194 LEU A N 1
ATOM 1519 C CA . LEU A 1 194 ? -0.203 1.871 -2.786 1.00 93.25 194 LEU A CA 1
ATOM 1520 C C . LEU A 1 194 ? -1.016 2.911 -3.566 1.00 93.25 194 LEU A C 1
ATOM 1522 O O . LEU A 1 194 ? -1.845 2.539 -4.392 1.00 93.25 194 LEU A O 1
ATOM 1526 N N . LEU A 1 195 ? -0.763 4.206 -3.361 1.00 91.88 195 LEU A N 1
ATOM 1527 C CA . LEU A 1 195 ? -1.427 5.274 -4.113 1.00 91.88 195 LEU A CA 1
ATOM 1528 C C . LEU A 1 195 ? -1.104 5.231 -5.608 1.00 91.88 195 LEU A C 1
ATOM 1530 O O . LEU A 1 195 ? -2.011 5.382 -6.419 1.00 91.88 195 LEU A O 1
ATOM 1534 N N . LYS A 1 196 ? 0.162 5.006 -5.983 1.00 90.88 196 LYS A N 1
ATOM 1535 C CA . LYS A 1 196 ? 0.582 4.841 -7.385 1.00 90.88 196 LYS A CA 1
ATOM 1536 C C . LYS A 1 196 ? -0.134 3.653 -8.021 1.00 90.88 196 LYS A C 1
ATOM 1538 O O . LYS A 1 196 ? -0.671 3.773 -9.118 1.00 90.88 196 LYS A O 1
ATOM 1543 N N . ALA A 1 197 ? -0.178 2.521 -7.323 1.00 91.44 197 ALA A N 1
ATOM 1544 C CA . ALA A 1 197 ? -0.891 1.337 -7.781 1.00 91.44 197 ALA A CA 1
ATOM 1545 C C . ALA A 1 197 ? -2.404 1.591 -7.919 1.00 91.44 197 ALA A C 1
ATOM 1547 O O . ALA A 1 197 ? -2.996 1.223 -8.931 1.00 91.44 197 ALA A O 1
ATOM 1548 N N . ALA A 1 198 ? -3.027 2.271 -6.953 1.00 92.44 198 ALA A N 1
ATOM 1549 C CA . ALA A 1 198 ? -4.441 2.641 -7.009 1.00 92.44 198 ALA A CA 1
ATOM 1550 C C . ALA A 1 198 ? -4.738 3.642 -8.136 1.00 92.44 198 ALA A C 1
ATOM 1552 O O . ALA A 1 198 ? -5.777 3.543 -8.782 1.00 92.44 198 ALA A O 1
ATOM 1553 N N . ALA A 1 199 ? -3.815 4.564 -8.415 1.00 90.69 199 ALA A N 1
ATOM 1554 C CA . ALA A 1 199 ? -3.924 5.543 -9.492 1.00 90.69 199 ALA A CA 1
ATOM 1555 C C . ALA A 1 199 ? -3.923 4.905 -10.889 1.00 90.69 199 ALA A C 1
ATOM 1557 O O . ALA A 1 199 ? -4.544 5.434 -11.809 1.00 90.69 199 ALA A O 1
ATOM 1558 N N . LEU A 1 200 ? -3.241 3.768 -11.033 1.00 87.25 200 LEU A N 1
ATOM 1559 C CA . LEU A 1 200 ? -3.186 2.985 -12.268 1.00 87.25 200 LEU A CA 1
ATOM 1560 C C . LEU A 1 200 ? -4.270 1.897 -12.336 1.00 87.25 200 LEU A C 1
ATOM 1562 O O . LEU A 1 200 ? -4.420 1.240 -13.363 1.00 87.25 200 LEU A O 1
ATOM 1566 N N . SER A 1 201 ? -5.044 1.708 -11.265 1.00 86.44 201 SER A N 1
ATOM 1567 C CA . SER A 1 201 ? -6.159 0.763 -11.235 1.00 86.44 201 SER A CA 1
ATOM 1568 C C . SER A 1 201 ? -7.399 1.351 -11.924 1.00 86.44 201 SER A C 1
ATOM 1570 O O . SER A 1 201 ? -7.703 2.536 -11.759 1.00 86.44 201 SER A O 1
ATOM 1572 N N . PRO A 1 202 ? -8.204 0.536 -12.634 1.00 80.44 202 PRO A N 1
ATOM 1573 C CA . PRO A 1 202 ? -9.491 0.984 -13.170 1.00 80.44 202 PRO A CA 1
ATOM 1574 C C . PRO A 1 202 ? -10.513 1.347 -12.070 1.00 80.44 202 PRO A C 1
ATOM 1576 O O . PRO A 1 202 ? -11.528 1.991 -12.350 1.00 80.44 202 PRO A O 1
ATOM 1579 N N . LYS A 1 203 ? -10.271 0.961 -10.809 1.00 81.81 203 LYS A N 1
ATOM 1580 C CA . LYS A 1 203 ? -11.195 1.147 -9.679 1.00 81.81 203 LYS A CA 1
ATOM 1581 C C . LYS A 1 203 ? -11.007 2.511 -9.000 1.00 81.81 203 LYS A C 1
ATOM 1583 O O . LYS A 1 203 ? -10.403 2.625 -7.935 1.00 81.81 203 LYS A O 1
ATOM 1588 N N . ARG A 1 204 ? -11.597 3.560 -9.585 1.00 79.31 204 ARG A N 1
ATOM 1589 C CA . ARG A 1 204 ? -11.497 4.951 -9.079 1.00 79.31 204 ARG A CA 1
ATOM 1590 C C . ARG A 1 204 ? -11.945 5.142 -7.626 1.00 79.31 204 ARG A C 1
ATOM 1592 O O . ARG A 1 204 ? -11.384 5.977 -6.924 1.00 79.31 204 ARG A O 1
ATOM 1599 N N . ASN A 1 205 ? -12.927 4.371 -7.160 1.00 85.62 205 ASN A N 1
ATOM 1600 C CA . ASN A 1 205 ? -13.408 4.463 -5.778 1.00 85.62 205 ASN A CA 1
ATOM 1601 C C . ASN A 1 205 ? -12.303 4.160 -4.760 1.00 85.62 205 ASN A C 1
ATOM 1603 O O . ASN A 1 205 ? -12.244 4.797 -3.710 1.00 85.62 205 ASN A O 1
ATOM 1607 N N . LEU A 1 206 ? -11.414 3.216 -5.077 1.00 87.44 206 LEU A N 1
ATOM 1608 C CA . LEU A 1 206 ? -10.324 2.838 -4.191 1.00 87.44 206 LEU A CA 1
ATOM 1609 C C . LEU A 1 206 ? -9.273 3.949 -4.099 1.00 87.44 206 LEU A C 1
ATOM 1611 O O . LEU A 1 206 ? -8.851 4.295 -2.998 1.00 87.44 206 LEU A O 1
ATOM 1615 N N . LEU A 1 207 ? -8.919 4.560 -5.234 1.00 91.19 207 LEU A N 1
ATOM 1616 C CA . LEU A 1 207 ? -8.039 5.729 -5.275 1.00 91.19 207 LEU A CA 1
ATOM 1617 C C . LEU A 1 207 ? -8.587 6.874 -4.417 1.00 91.19 207 LEU A C 1
ATOM 1619 O O . LEU A 1 207 ? -7.855 7.402 -3.589 1.00 91.19 207 LEU A O 1
ATOM 1623 N N . ASN A 1 208 ? -9.881 7.192 -4.535 1.00 90.88 208 ASN A N 1
ATOM 1624 C CA . ASN A 1 208 ? -10.511 8.236 -3.722 1.00 90.88 208 ASN A CA 1
ATOM 1625 C C . ASN A 1 208 ? -10.353 7.961 -2.218 1.00 90.88 208 ASN A C 1
ATOM 1627 O O . ASN A 1 208 ? -9.886 8.829 -1.483 1.00 90.88 208 ASN A O 1
ATOM 1631 N N . LYS A 1 209 ? -10.672 6.738 -1.769 1.00 91.44 209 LYS A N 1
ATOM 1632 C CA . LYS A 1 209 ? -10.540 6.336 -0.358 1.00 91.44 209 LYS A CA 1
ATOM 1633 C C . LYS A 1 209 ? -9.096 6.440 0.134 1.00 91.44 209 LYS A C 1
ATOM 1635 O O . LYS A 1 209 ? -8.855 6.935 1.232 1.00 91.44 209 LYS A O 1
ATOM 1640 N N . PHE A 1 210 ? -8.135 5.989 -0.671 1.00 91.69 210 PHE A N 1
ATOM 1641 C CA . PHE A 1 210 ? -6.721 6.115 -0.334 1.00 91.69 210 PHE A CA 1
ATOM 1642 C C . PHE A 1 210 ? -6.284 7.575 -0.235 1.00 91.69 210 PHE A C 1
ATOM 1644 O O . PHE A 1 210 ? -5.646 7.949 0.745 1.00 91.69 210 PHE A O 1
ATOM 1651 N N . SER A 1 211 ? -6.636 8.403 -1.219 1.00 92.31 211 SER A N 1
ATOM 1652 C CA . SER A 1 211 ? -6.257 9.815 -1.259 1.00 92.31 211 SER A CA 1
ATOM 1653 C C . SER A 1 211 ? -6.861 10.615 -0.106 1.00 92.31 211 SER A C 1
ATOM 1655 O O . SER A 1 211 ? -6.171 11.459 0.468 1.00 92.31 211 SER A O 1
ATOM 1657 N N . GLU A 1 212 ? -8.104 10.319 0.285 1.00 93.44 212 GLU A N 1
ATOM 1658 C CA . GLU A 1 212 ? -8.742 10.896 1.471 1.00 93.44 212 GLU A CA 1
ATOM 1659 C C . GLU A 1 212 ? -7.956 10.610 2.749 1.00 93.44 212 GLU A C 1
ATOM 1661 O O . GLU A 1 212 ? -7.645 11.541 3.498 1.00 93.44 212 GLU A O 1
ATOM 1666 N N . GLU A 1 213 ? -7.611 9.343 2.988 1.00 92.25 213 GLU A N 1
ATOM 1667 C CA . GLU A 1 213 ? -6.842 8.954 4.169 1.00 92.25 213 GLU A CA 1
ATOM 1668 C C . GLU A 1 213 ? -5.417 9.515 4.125 1.00 92.25 213 GLU A C 1
ATOM 1670 O O . GLU A 1 213 ? -4.907 9.976 5.145 1.00 92.25 213 GLU A O 1
ATOM 1675 N N . TRP A 1 214 ? -4.784 9.570 2.951 1.00 91.00 214 TRP A N 1
ATOM 1676 C CA . TRP A 1 214 ? -3.447 10.150 2.810 1.00 91.00 214 TRP A CA 1
ATOM 1677 C C . TRP A 1 214 ? -3.416 11.641 3.125 1.00 91.00 214 TRP A C 1
ATOM 1679 O O . TRP A 1 214 ? -2.528 12.104 3.841 1.00 91.00 214 TRP A O 1
ATOM 1689 N N . ALA A 1 215 ? -4.417 12.392 2.658 1.00 92.00 215 ALA A N 1
ATOM 1690 C CA . ALA A 1 215 ? -4.554 13.804 2.993 1.00 92.00 215 ALA A CA 1
ATOM 1691 C C . ALA A 1 215 ? -4.718 14.010 4.512 1.00 92.00 215 ALA A C 1
ATOM 1693 O O . ALA A 1 215 ? -4.102 14.919 5.075 1.00 92.00 215 ALA A O 1
ATOM 1694 N N . ARG A 1 216 ? -5.474 13.134 5.198 1.00 92.81 216 ARG A N 1
ATOM 1695 C CA . ARG A 1 216 ? -5.585 13.153 6.670 1.00 92.81 216 ARG A CA 1
ATOM 1696 C C . ARG A 1 216 ? -4.257 12.858 7.346 1.00 92.81 216 ARG A C 1
ATOM 1698 O O . ARG A 1 216 ? -3.898 13.558 8.286 1.00 92.81 216 ARG A O 1
ATOM 1705 N N . GLN A 1 217 ? -3.513 11.863 6.868 1.00 90.75 217 GLN A N 1
ATOM 1706 C CA . GLN A 1 217 ? -2.211 11.532 7.446 1.00 90.75 217 GLN A CA 1
ATOM 1707 C C . GLN A 1 217 ? -1.182 12.644 7.243 1.00 90.75 217 GLN A C 1
ATOM 1709 O O . GLN A 1 217 ? -0.363 12.882 8.128 1.00 90.75 217 GLN A O 1
ATOM 1714 N N . TRP A 1 218 ? -1.242 13.378 6.128 1.00 89.12 218 TRP A N 1
ATOM 1715 C CA . TRP A 1 218 ? -0.393 14.553 5.934 1.00 89.12 218 TRP A CA 1
ATOM 1716 C C . TRP A 1 218 ? -0.754 15.668 6.901 1.00 89.12 218 TRP A C 1
ATOM 1718 O O . TRP A 1 218 ? 0.140 16.245 7.518 1.00 89.12 218 TRP A O 1
ATOM 1728 N N . LYS A 1 219 ? -2.050 15.940 7.087 1.00 92.12 219 LYS A N 1
ATOM 1729 C CA . LYS A 1 219 ? -2.498 16.905 8.095 1.00 92.12 219 LYS A CA 1
ATOM 1730 C C . LYS A 1 219 ? -2.029 16.497 9.493 1.00 92.12 219 LYS A C 1
ATOM 1732 O O . LYS A 1 219 ? -1.464 17.325 10.198 1.00 92.12 219 LYS A O 1
ATOM 1737 N N . PHE A 1 220 ? -2.192 15.224 9.844 1.00 91.50 220 PHE A N 1
ATOM 1738 C CA . PHE A 1 220 ? -1.762 14.675 11.125 1.00 91.50 220 PHE A CA 1
ATOM 1739 C C . PHE A 1 220 ? -0.252 14.832 11.345 1.00 91.50 220 PHE A C 1
ATOM 1741 O O . PHE A 1 220 ? 0.159 15.349 12.375 1.00 91.50 220 PHE A O 1
ATOM 1748 N N . ALA A 1 221 ? 0.584 14.473 10.366 1.00 89.31 221 ALA A N 1
ATOM 1749 C CA . ALA A 1 221 ? 2.034 14.635 10.476 1.00 89.31 221 ALA A CA 1
ATOM 1750 C C . ALA A 1 221 ? 2.464 16.106 10.622 1.00 89.31 221 ALA A C 1
ATOM 1752 O O . ALA A 1 221 ? 3.390 16.396 11.379 1.00 89.31 221 ALA A O 1
ATOM 1753 N N . LEU A 1 222 ? 1.791 17.036 9.932 1.00 88.94 222 LEU A N 1
ATOM 1754 C CA . LEU A 1 222 ? 2.031 18.475 10.087 1.00 88.94 222 LEU A CA 1
ATOM 1755 C C . LEU A 1 222 ? 1.684 18.960 11.502 1.00 88.94 222 LEU A C 1
ATOM 1757 O O . LEU A 1 222 ? 2.475 19.686 12.101 1.00 88.94 222 LEU A O 1
ATOM 1761 N N . ASP A 1 223 ? 0.536 18.541 12.036 1.00 90.75 223 ASP A N 1
ATOM 1762 C CA . ASP A 1 223 ? 0.092 18.905 13.390 1.00 90.75 223 ASP A CA 1
ATOM 1763 C C . ASP A 1 223 ? 1.023 18.334 14.463 1.00 90.75 223 ASP A C 1
ATOM 1765 O O . ASP A 1 223 ? 1.341 18.989 15.453 1.00 90.75 223 ASP A O 1
ATOM 1769 N N . GLU A 1 224 ? 1.542 17.138 14.207 1.00 90.75 224 GLU A N 1
ATOM 1770 C CA . GLU A 1 224 ? 2.513 16.439 15.035 1.00 90.75 224 GLU A CA 1
ATOM 1771 C C . GLU A 1 224 ? 3.958 16.932 14.823 1.00 90.75 224 GLU A C 1
ATOM 1773 O O . GLU A 1 224 ? 4.904 16.240 15.189 1.00 90.75 224 GLU A O 1
ATOM 1778 N N . GLN A 1 225 ? 4.177 18.120 14.255 1.00 86.44 225 GLN A N 1
ATOM 1779 C CA . GLN A 1 225 ? 5.513 18.716 14.078 1.00 86.44 225 GLN A CA 1
ATOM 1780 C C . GLN A 1 225 ? 6.499 17.842 13.271 1.00 86.44 225 GLN A C 1
ATOM 1782 O O . GLN A 1 225 ? 7.710 17.987 13.398 1.00 86.44 225 GLN A O 1
ATOM 1787 N N . MET A 1 226 ? 5.995 16.955 12.409 1.00 85.75 226 MET A N 1
ATOM 1788 C CA . MET A 1 226 ? 6.778 16.167 11.445 1.00 85.75 226 MET A CA 1
ATOM 1789 C C . MET A 1 226 ? 6.577 16.696 10.017 1.00 85.75 226 MET A C 1
ATOM 1791 O O . MET A 1 226 ? 6.486 15.940 9.047 1.00 85.75 226 MET A O 1
ATOM 1795 N N . GLY A 1 227 ? 6.441 18.017 9.874 1.00 77.88 227 GLY A N 1
ATOM 1796 C CA . GLY A 1 227 ? 6.168 18.656 8.584 1.00 77.88 227 GLY A CA 1
ATOM 1797 C C . GLY A 1 227 ? 7.341 18.624 7.605 1.00 77.88 227 GLY A C 1
ATOM 1798 O O . GLY A 1 227 ? 7.143 18.593 6.392 1.00 77.88 227 GLY A O 1
ATOM 1799 N N . ASP A 1 228 ? 8.559 18.562 8.124 1.00 83.50 228 ASP A N 1
ATOM 1800 C CA . ASP A 1 228 ? 9.787 18.347 7.365 1.00 83.50 228 ASP A CA 1
ATOM 1801 C C . ASP A 1 228 ? 9.808 16.968 6.684 1.00 83.50 228 ASP A C 1
ATOM 1803 O O . ASP A 1 228 ? 10.194 16.866 5.522 1.00 83.50 228 ASP A 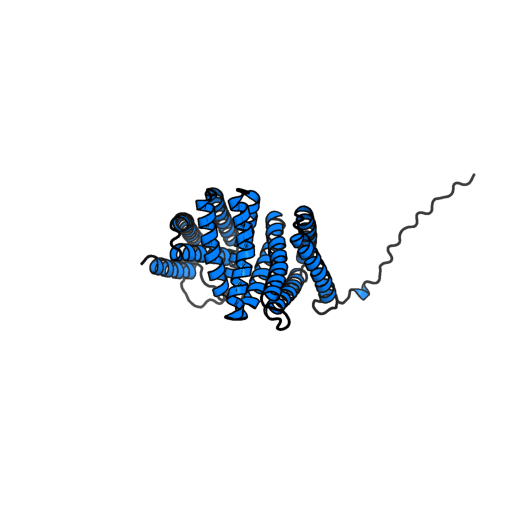O 1
ATOM 1807 N N . LEU A 1 229 ? 9.303 15.923 7.349 1.00 82.56 229 LEU A N 1
ATOM 1808 C CA . LEU A 1 229 ? 9.085 14.615 6.726 1.00 82.56 229 LEU A CA 1
ATOM 1809 C C . LEU A 1 229 ? 8.102 14.724 5.550 1.00 82.56 229 LEU A C 1
ATOM 1811 O O . LEU A 1 229 ? 8.383 14.213 4.468 1.00 82.56 229 LEU A O 1
ATOM 1815 N N . ALA A 1 230 ? 6.977 15.425 5.721 1.00 74.62 230 ALA A N 1
ATOM 1816 C CA . ALA A 1 230 ? 6.006 15.617 4.640 1.00 74.62 230 ALA A CA 1
ATOM 1817 C C . ALA A 1 230 ? 6.616 16.361 3.431 1.00 74.62 230 ALA A C 1
ATOM 1819 O O . ALA A 1 230 ? 6.369 15.989 2.280 1.00 74.62 230 ALA A O 1
ATOM 1820 N N . TYR A 1 231 ? 7.458 17.367 3.686 1.00 79.44 231 TYR A N 1
ATOM 1821 C CA . TYR A 1 231 ? 8.171 18.118 2.650 1.00 79.44 231 TYR A CA 1
ATOM 1822 C C . TYR A 1 231 ? 9.199 17.257 1.894 1.00 79.44 231 TYR A C 1
ATOM 1824 O O . TYR A 1 231 ? 9.198 17.227 0.658 1.00 79.44 231 TYR A O 1
ATOM 1832 N N . ASP A 1 232 ? 10.036 16.507 2.618 1.00 83.69 232 ASP A N 1
ATOM 1833 C CA . ASP A 1 232 ? 11.035 15.600 2.035 1.00 83.69 232 ASP A CA 1
ATOM 1834 C C . ASP A 1 232 ? 10.384 14.545 1.140 1.00 83.69 232 ASP A C 1
ATOM 1836 O O . ASP A 1 232 ? 10.857 14.267 0.032 1.00 83.69 232 ASP A O 1
ATOM 1840 N N . MET A 1 233 ? 9.262 13.986 1.596 1.00 79.81 233 MET A N 1
ATOM 1841 C CA . MET A 1 233 ? 8.503 12.993 0.847 1.00 79.81 233 MET A CA 1
ATOM 1842 C C . MET A 1 233 ? 8.026 13.544 -0.494 1.00 79.81 233 MET A C 1
ATOM 1844 O O . MET A 1 233 ? 8.239 12.906 -1.531 1.00 79.81 233 MET A O 1
ATOM 1848 N N . PHE A 1 234 ? 7.446 14.747 -0.497 1.00 77.31 234 PHE A N 1
ATOM 1849 C CA . PHE A 1 234 ? 6.988 15.379 -1.729 1.00 77.31 234 PHE A CA 1
ATOM 1850 C C . PHE A 1 234 ? 8.151 15.637 -2.699 1.00 77.31 234 PHE A C 1
ATOM 1852 O O . PHE A 1 234 ? 8.074 15.295 -3.881 1.00 77.31 234 PHE A O 1
ATOM 1859 N N . ASN A 1 235 ? 9.266 16.180 -2.204 1.00 81.06 235 ASN A N 1
ATOM 1860 C CA . ASN A 1 235 ? 10.438 16.466 -3.033 1.00 81.06 235 ASN A CA 1
ATOM 1861 C C . ASN A 1 235 ? 11.053 15.213 -3.654 1.00 81.06 235 ASN A C 1
ATOM 1863 O O . ASN A 1 235 ? 11.419 15.231 -4.831 1.00 81.06 235 ASN A O 1
ATOM 1867 N N . ARG A 1 236 ? 11.131 14.111 -2.903 1.00 83.75 236 ARG A N 1
ATOM 1868 C CA . ARG A 1 236 ? 11.604 12.836 -3.453 1.00 83.75 236 ARG A CA 1
ATOM 1869 C C . ARG A 1 236 ? 10.668 12.307 -4.534 1.00 83.75 236 ARG A C 1
ATOM 1871 O O . ARG A 1 236 ? 11.146 11.802 -5.543 1.00 83.75 236 ARG A O 1
ATOM 1878 N N . ARG A 1 237 ? 9.348 12.455 -4.373 1.00 83.31 237 ARG A N 1
ATOM 1879 C CA . ARG A 1 237 ? 8.391 12.041 -5.415 1.00 83.31 237 ARG A CA 1
ATOM 1880 C C . ARG A 1 237 ? 8.468 12.905 -6.662 1.00 83.31 237 ARG A C 1
ATOM 1882 O O . ARG A 1 237 ? 8.378 12.388 -7.771 1.00 83.31 237 ARG A O 1
ATOM 1889 N N . ARG A 1 238 ? 8.716 14.202 -6.497 1.00 84.56 238 ARG A N 1
ATOM 1890 C CA . ARG A 1 238 ? 9.022 15.100 -7.613 1.00 84.56 238 ARG A CA 1
ATOM 1891 C C . ARG A 1 238 ? 10.232 14.607 -8.409 1.00 84.56 238 ARG A C 1
ATOM 1893 O O . ARG A 1 238 ? 10.161 14.530 -9.630 1.00 84.56 238 ARG A O 1
ATOM 1900 N N . GLN A 1 239 ? 11.320 14.262 -7.720 1.00 88.44 239 GLN A N 1
ATOM 1901 C CA . GLN A 1 239 ? 12.531 13.734 -8.356 1.00 88.44 239 GLN A CA 1
ATOM 1902 C C . GLN A 1 239 ? 12.264 12.398 -9.057 1.00 88.44 239 GLN A C 1
ATOM 1904 O O . GLN A 1 239 ? 12.685 12.215 -10.195 1.00 88.44 239 GLN A O 1
ATOM 1909 N N . GLU A 1 240 ? 11.525 11.488 -8.419 1.00 88.06 240 GLU A N 1
ATOM 1910 C CA . GLU A 1 240 ? 11.147 10.207 -9.024 1.00 88.06 240 GLU A CA 1
ATOM 1911 C C . GLU A 1 240 ? 10.347 10.409 -10.314 1.00 88.06 240 GLU A C 1
ATOM 1913 O O . GLU A 1 240 ? 10.693 9.823 -11.336 1.00 88.06 240 GLU A O 1
ATOM 1918 N N . TYR A 1 241 ? 9.347 11.296 -10.305 1.00 88.81 241 TYR A N 1
ATOM 1919 C CA . TYR A 1 241 ? 8.575 11.642 -11.498 1.00 88.81 241 TYR A CA 1
ATOM 1920 C C . TYR A 1 241 ? 9.479 12.144 -12.630 1.00 88.81 241 TYR A C 1
ATOM 1922 O O . TYR A 1 241 ? 9.369 11.679 -13.764 1.00 88.81 241 TYR A O 1
ATOM 1930 N N . GLN A 1 242 ? 10.407 13.056 -12.326 1.00 88.69 242 GLN A N 1
ATOM 1931 C CA . GLN A 1 242 ? 11.349 13.584 -13.316 1.00 88.69 242 GLN A CA 1
ATOM 1932 C C . GLN A 1 242 ? 12.231 12.474 -13.899 1.00 88.69 242 GLN A C 1
ATOM 1934 O O . GLN A 1 242 ? 12.388 12.398 -15.115 1.00 88.69 242 GLN A O 1
ATOM 1939 N N . ILE A 1 243 ? 12.745 11.570 -13.057 1.00 89.62 243 ILE A N 1
ATOM 1940 C CA . ILE A 1 243 ? 13.519 10.398 -13.493 1.00 89.62 243 ILE A CA 1
ATOM 1941 C C . ILE A 1 243 ? 12.666 9.480 -14.377 1.00 89.62 243 ILE A C 1
ATOM 1943 O O . ILE A 1 243 ? 13.154 8.980 -15.388 1.00 89.62 243 ILE A O 1
ATOM 1947 N N . CYS A 1 244 ? 11.398 9.244 -14.028 1.00 87.38 244 CYS A N 1
ATOM 1948 C CA . CYS A 1 244 ? 10.487 8.448 -14.847 1.00 87.38 244 CYS A CA 1
ATOM 1949 C C . CYS A 1 244 ? 10.291 9.066 -16.235 1.00 87.38 244 CYS A C 1
ATOM 1951 O O . CYS A 1 244 ? 10.412 8.347 -17.221 1.00 87.38 244 CYS A O 1
ATOM 1953 N N . ILE A 1 245 ? 10.064 10.380 -16.326 1.00 85.50 245 ILE A N 1
ATOM 1954 C CA . ILE A 1 245 ? 9.932 11.082 -17.611 1.00 85.50 245 ILE A CA 1
ATOM 1955 C C . ILE A 1 245 ? 11.221 10.983 -18.435 1.00 85.50 245 ILE A C 1
ATOM 1957 O O . ILE A 1 245 ? 11.158 10.590 -19.596 1.00 85.50 245 ILE A O 1
ATOM 1961 N N . THR A 1 246 ? 12.383 11.266 -17.838 1.00 88.06 246 THR A N 1
ATOM 1962 C CA . THR A 1 246 ? 13.687 11.195 -18.526 1.00 88.06 246 THR A CA 1
ATOM 1963 C C . THR A 1 246 ? 14.004 9.787 -19.035 1.00 88.06 246 THR A C 1
ATOM 1965 O O . THR A 1 246 ? 14.590 9.632 -20.102 1.00 88.06 246 THR A O 1
ATOM 1968 N N . ASN A 1 247 ? 13.585 8.755 -18.299 1.00 87.50 247 ASN A N 1
ATOM 1969 C CA . ASN A 1 247 ? 13.817 7.355 -18.656 1.00 87.50 247 ASN A CA 1
ATOM 1970 C C . ASN A 1 247 ? 12.658 6.732 -19.459 1.00 87.50 247 ASN A C 1
ATOM 1972 O O . ASN A 1 247 ? 12.596 5.510 -19.568 1.00 87.50 247 ASN A O 1
ATOM 1976 N N . ASN A 1 248 ? 11.724 7.534 -19.986 1.00 85.75 248 ASN A N 1
ATOM 1977 C CA . ASN A 1 248 ? 10.549 7.082 -20.749 1.00 85.75 248 ASN A CA 1
ATOM 1978 C C . ASN A 1 248 ? 9.637 6.079 -20.006 1.00 85.75 248 ASN A C 1
ATOM 1980 O O . ASN A 1 248 ? 8.898 5.311 -20.618 1.00 85.75 248 ASN A O 1
ATOM 1984 N N . ARG A 1 249 ? 9.646 6.095 -18.669 1.00 85.50 249 ARG A N 1
ATOM 1985 C CA . ARG A 1 249 ? 8.782 5.271 -17.804 1.00 85.50 249 ARG A CA 1
ATOM 1986 C C . ARG A 1 249 ? 7.451 5.983 -17.561 1.00 85.50 249 ARG A C 1
ATOM 1988 O O . ARG A 1 249 ? 7.142 6.402 -16.444 1.00 85.50 249 ARG A O 1
ATOM 1995 N N . TYR A 1 250 ? 6.685 6.179 -18.633 1.00 85.62 250 TYR A N 1
ATOM 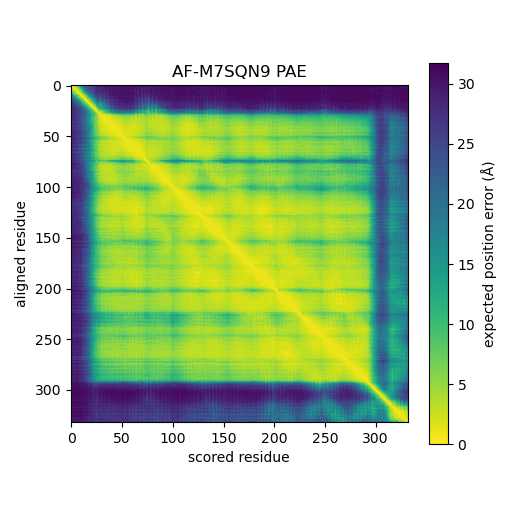1996 C CA . TYR A 1 250 ? 5.512 7.059 -18.624 1.00 85.62 250 TYR A CA 1
ATOM 1997 C C . TYR A 1 250 ? 4.361 6.564 -17.744 1.00 85.62 250 TYR A C 1
ATOM 1999 O O . TYR A 1 250 ? 3.696 7.390 -17.128 1.00 85.62 250 TYR A O 1
ATOM 2007 N N . GLU A 1 251 ? 4.141 5.253 -17.627 1.00 83.75 251 GLU A N 1
ATOM 2008 C CA . GLU A 1 251 ? 3.103 4.712 -16.735 1.00 83.75 251 GLU A CA 1
ATOM 2009 C C . GLU A 1 251 ? 3.400 5.021 -15.263 1.00 83.75 251 GLU A C 1
ATOM 2011 O O . GLU A 1 251 ? 2.523 5.468 -14.526 1.00 83.75 251 GLU A O 1
ATOM 2016 N N . GLU A 1 252 ? 4.657 4.858 -14.839 1.00 85.31 252 GLU A N 1
ATOM 2017 C CA . GLU A 1 252 ? 5.081 5.211 -13.482 1.00 85.31 252 GLU A CA 1
ATOM 2018 C C . GLU A 1 252 ? 4.937 6.718 -13.229 1.00 85.31 252 GLU A C 1
ATOM 2020 O O . GLU A 1 252 ? 4.432 7.128 -12.181 1.00 85.31 252 GLU A O 1
ATOM 2025 N N . ALA A 1 253 ? 5.332 7.545 -14.205 1.00 88.19 253 ALA A N 1
ATOM 2026 C CA . ALA A 1 253 ? 5.166 8.995 -14.132 1.00 88.19 253 ALA A CA 1
ATOM 2027 C C . ALA A 1 253 ? 3.683 9.396 -14.041 1.00 88.19 253 ALA A C 1
ATOM 2029 O O . ALA A 1 253 ? 3.324 10.265 -13.245 1.00 88.19 253 ALA A O 1
ATOM 2030 N N . LEU A 1 254 ? 2.810 8.742 -14.814 1.00 87.12 254 LEU A N 1
ATOM 2031 C CA . LEU A 1 254 ? 1.368 8.963 -14.779 1.00 87.12 254 LEU A CA 1
ATOM 2032 C C . LEU A 1 254 ? 0.780 8.582 -13.416 1.00 87.12 254 LEU A C 1
ATOM 2034 O O . LEU A 1 254 ? 0.034 9.374 -12.844 1.00 87.12 254 LEU A O 1
ATOM 2038 N N . GLY A 1 255 ? 1.148 7.418 -12.874 1.00 87.69 255 GLY A N 1
ATOM 2039 C CA . GLY A 1 255 ? 0.703 6.972 -11.552 1.00 87.69 255 GLY A CA 1
ATOM 2040 C C . GLY A 1 255 ? 1.103 7.953 -10.447 1.00 87.69 255 GLY A C 1
ATOM 2041 O O . GLY A 1 255 ? 0.277 8.304 -9.606 1.00 87.69 255 GLY A O 1
ATOM 2042 N N . LEU A 1 256 ? 2.338 8.467 -10.491 1.00 89.19 256 LEU A N 1
ATOM 2043 C CA . LEU A 1 256 ? 2.826 9.505 -9.573 1.00 89.19 256 LEU A CA 1
ATOM 2044 C C . LEU A 1 256 ? 2.039 10.813 -9.699 1.00 89.1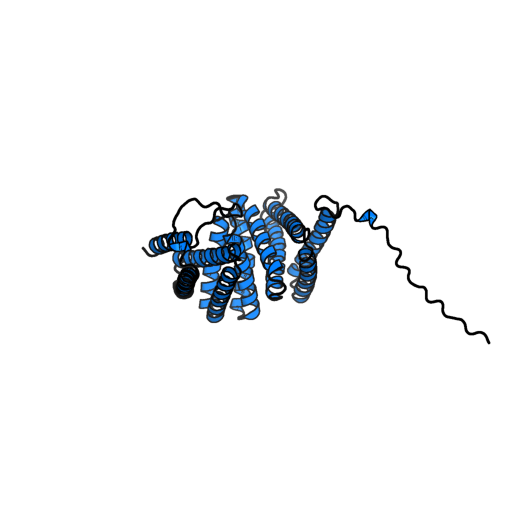9 256 LEU A C 1
ATOM 2046 O O . LEU A 1 256 ? 1.649 11.396 -8.684 1.00 89.19 256 LEU A O 1
ATOM 2050 N N . ALA A 1 257 ? 1.800 11.272 -10.930 1.00 89.31 257 ALA A N 1
ATOM 2051 C CA . ALA A 1 257 ? 1.041 12.489 -11.177 1.00 89.31 257 ALA A CA 1
ATOM 2052 C C . ALA A 1 257 ? -0.389 12.347 -10.645 1.00 89.31 257 ALA A C 1
ATOM 2054 O O . ALA A 1 257 ? -0.802 13.130 -9.796 1.00 89.31 257 ALA A O 1
ATOM 2055 N N . VAL A 1 258 ? -1.124 11.321 -11.076 1.00 89.94 258 VAL A N 1
ATOM 2056 C CA . VAL A 1 258 ? -2.515 11.089 -10.660 1.00 89.94 258 VAL A CA 1
ATOM 2057 C C . VAL A 1 258 ? -2.625 10.943 -9.139 1.00 89.94 258 VAL A C 1
ATOM 2059 O O . VAL A 1 258 ? -3.483 11.588 -8.540 1.00 89.94 258 VAL A O 1
ATOM 2062 N N . ALA A 1 259 ? -1.724 10.194 -8.495 1.00 90.75 259 ALA A N 1
ATOM 2063 C CA . ALA A 1 259 ? -1.694 10.076 -7.038 1.00 90.75 259 ALA A CA 1
ATOM 2064 C C . ALA A 1 259 ? -1.549 11.442 -6.344 1.00 90.75 259 ALA A C 1
ATOM 2066 O O . ALA A 1 259 ? -2.323 11.762 -5.443 1.00 90.75 259 ALA A O 1
ATOM 2067 N N . GLY A 1 260 ? -0.593 12.275 -6.775 1.00 89.19 260 GLY A N 1
ATOM 2068 C CA . GLY A 1 260 ? -0.384 13.602 -6.187 1.00 89.19 260 GLY A CA 1
ATOM 2069 C C . GLY A 1 260 ? -1.592 14.529 -6.354 1.00 89.19 260 GLY A C 1
ATOM 2070 O O . GLY A 1 260 ? -1.952 15.266 -5.435 1.00 89.19 260 GLY A O 1
ATOM 2071 N N . LEU A 1 261 ? -2.248 14.459 -7.510 1.00 90.12 261 LEU A N 1
ATOM 2072 C CA . LEU A 1 261 ? -3.422 15.266 -7.835 1.00 90.12 261 LEU A CA 1
ATOM 2073 C C . LEU A 1 261 ? -4.649 14.870 -7.018 1.00 90.12 261 LEU A C 1
ATOM 2075 O O . LEU A 1 261 ? -5.365 15.741 -6.529 1.00 90.12 261 LEU A O 1
ATOM 2079 N N . GLU A 1 262 ? -4.878 13.572 -6.841 1.00 91.56 262 GLU A N 1
ATOM 2080 C CA . GLU A 1 262 ? -6.000 13.080 -6.045 1.00 91.56 262 GLU A CA 1
ATOM 2081 C C . GLU A 1 262 ? -5.811 13.375 -4.557 1.00 91.56 262 GLU A C 1
ATOM 2083 O O . GLU A 1 262 ? -6.770 13.750 -3.884 1.00 91.56 262 GLU A O 1
ATOM 2088 N N . VAL A 1 263 ? -4.578 13.323 -4.040 1.00 91.38 263 VAL A N 1
ATOM 2089 C CA . VAL A 1 263 ? -4.312 13.768 -2.663 1.00 91.38 263 VAL A CA 1
ATOM 2090 C C . VAL A 1 263 ? -4.519 15.281 -2.517 1.00 91.38 263 VAL A C 1
ATOM 2092 O O . VAL A 1 263 ? -5.101 15.715 -1.523 1.00 91.38 263 VAL A O 1
ATOM 2095 N N . LEU A 1 264 ? -4.122 16.098 -3.505 1.00 91.56 264 LEU A N 1
ATOM 2096 C CA . LEU A 1 264 ? -4.434 17.534 -3.504 1.00 91.56 264 LEU A CA 1
ATOM 2097 C C . LEU A 1 264 ? -5.950 17.776 -3.504 1.00 91.56 264 LEU A C 1
ATOM 2099 O O . LEU A 1 264 ? -6.433 18.566 -2.693 1.00 91.56 264 LEU A O 1
ATOM 2103 N N . ARG A 1 265 ? -6.702 17.093 -4.378 1.00 94.06 265 ARG A N 1
ATOM 2104 C CA . ARG A 1 265 ? -8.169 17.185 -4.427 1.00 94.06 265 ARG A CA 1
ATOM 2105 C C . ARG A 1 265 ? -8.776 16.838 -3.069 1.00 94.06 265 ARG A C 1
ATOM 2107 O O . ARG A 1 265 ? -9.543 17.629 -2.527 1.00 94.06 265 ARG A O 1
ATOM 2114 N N . ALA A 1 266 ? -8.377 15.707 -2.493 1.00 94.50 266 ALA A N 1
ATOM 2115 C CA . ALA A 1 266 ? -8.855 15.261 -1.191 1.00 94.50 266 ALA A CA 1
ATOM 2116 C C . ALA A 1 266 ? -8.506 16.244 -0.060 1.00 94.50 266 ALA A C 1
ATOM 2118 O O . ALA A 1 266 ? -9.298 16.422 0.866 1.00 94.50 266 ALA A O 1
ATOM 2119 N N . ALA A 1 267 ? -7.344 16.902 -0.120 1.00 93.81 267 ALA A N 1
ATOM 2120 C CA . ALA A 1 267 ? -6.961 17.934 0.839 1.00 93.81 267 ALA A CA 1
ATOM 2121 C C . ALA A 1 267 ? -7.818 19.205 0.705 1.00 93.81 267 ALA A C 1
ATOM 2123 O O . ALA A 1 267 ? -8.176 19.798 1.724 1.00 93.81 267 ALA A O 1
ATOM 2124 N N . ILE A 1 268 ? -8.176 19.610 -0.520 1.00 93.56 268 ILE A N 1
ATOM 2125 C CA . ILE A 1 268 ? -9.087 20.739 -0.773 1.00 93.56 268 ILE A CA 1
ATOM 2126 C C . ILE A 1 268 ? -10.484 20.423 -0.227 1.00 93.56 268 ILE A C 1
ATOM 2128 O O . ILE A 1 268 ? -11.024 21.204 0.555 1.00 93.56 268 ILE A O 1
ATOM 2132 N N . GLU A 1 269 ? -11.039 19.261 -0.577 1.00 95.31 269 GLU A N 1
ATOM 2133 C CA . GLU A 1 269 ? -12.381 18.834 -0.152 1.00 95.31 269 GLU A CA 1
ATOM 2134 C C . GLU A 1 269 ? -12.504 18.739 1.374 1.00 95.31 269 GLU A C 1
ATOM 2136 O O . GLU A 1 269 ? -13.495 19.182 1.954 1.00 95.31 269 GLU A O 1
ATOM 2141 N N . GLN A 1 270 ? -11.460 18.238 2.038 1.00 95.44 270 GLN A N 1
ATOM 2142 C CA . GLN A 1 270 ? -11.397 18.143 3.499 1.00 95.44 270 GLN A CA 1
ATOM 2143 C C . GLN A 1 270 ? -10.936 19.442 4.182 1.00 95.44 270 GLN A C 1
ATOM 2145 O O . GLN A 1 270 ? -10.827 19.488 5.407 1.00 95.44 270 GLN A O 1
ATOM 2150 N N . ARG A 1 271 ? -10.690 20.515 3.416 1.00 95.62 271 ARG A N 1
ATOM 2151 C CA . ARG A 1 271 ? -10.274 21.842 3.905 1.00 95.62 271 ARG A CA 1
ATOM 2152 C C . ARG A 1 271 ? -8.962 21.832 4.698 1.00 95.62 271 ARG A C 1
ATOM 2154 O O . ARG A 1 271 ? -8.760 22.634 5.611 1.00 95.62 271 ARG A O 1
ATOM 2161 N N . PHE A 1 272 ? -8.024 20.965 4.327 1.00 94.56 272 PHE A N 1
ATOM 2162 C CA . PHE A 1 272 ? -6.687 20.915 4.919 1.00 94.56 272 PHE A CA 1
ATOM 2163 C C . PHE A 1 272 ? -5.769 21.965 4.287 1.00 94.56 272 PHE A C 1
ATOM 2165 O O . PHE A 1 272 ? -4.852 21.644 3.534 1.00 94.56 272 PHE A O 1
ATOM 2172 N N . GLY A 1 273 ? -6.010 23.242 4.608 1.00 90.38 273 GLY A N 1
ATOM 2173 C CA . GLY A 1 273 ? -5.308 24.381 4.002 1.00 90.38 273 GLY A CA 1
ATOM 2174 C C . GLY A 1 273 ? -3.779 24.288 4.065 1.00 90.38 273 GLY A C 1
ATOM 2175 O O . GLY A 1 273 ? -3.112 24.591 3.080 1.00 90.38 273 GLY A O 1
ATOM 2176 N N . THR A 1 274 ? -3.218 23.790 5.170 1.00 88.56 274 THR A N 1
ATOM 2177 C CA . THR A 1 274 ? -1.766 23.587 5.323 1.00 88.56 274 THR A CA 1
ATOM 2178 C C . THR A 1 274 ? -1.215 22.521 4.373 1.00 88.56 274 THR A C 1
ATOM 2180 O O . THR A 1 274 ? -0.143 22.700 3.799 1.00 88.56 274 THR A O 1
ATOM 2183 N N . VAL A 1 275 ? -1.968 21.443 4.135 1.00 89.25 275 VAL A N 1
ATOM 2184 C CA . VAL A 1 275 ? -1.613 20.404 3.157 1.00 89.25 275 VAL A CA 1
ATOM 2185 C C . VAL A 1 275 ? -1.705 20.962 1.735 1.00 89.25 275 VAL A C 1
ATOM 2187 O O . VAL A 1 275 ? -0.799 20.756 0.932 1.00 89.25 275 VAL A O 1
ATOM 2190 N N . VAL A 1 276 ? -2.752 21.735 1.424 1.00 90.81 276 VAL A N 1
ATOM 2191 C CA . VAL A 1 276 ? -2.908 22.387 0.111 1.00 90.81 276 VAL A CA 1
ATOM 2192 C C . VAL A 1 276 ? -1.745 23.340 -0.176 1.00 90.81 276 VAL A C 1
ATOM 2194 O O . VAL A 1 276 ? -1.167 23.285 -1.260 1.00 90.81 276 VAL A O 1
ATOM 2197 N N . GLN A 1 277 ? -1.363 24.177 0.793 1.00 88.88 277 GLN A N 1
ATOM 2198 C CA . GLN A 1 277 ? -0.238 25.112 0.669 1.00 88.88 277 GLN A CA 1
ATOM 2199 C C . GLN A 1 277 ? 1.100 24.407 0.424 1.00 88.88 277 GLN A C 1
ATOM 2201 O O . GLN A 1 277 ? 1.943 24.939 -0.293 1.00 88.88 277 GLN A O 1
ATOM 2206 N N . LEU A 1 278 ? 1.285 23.212 0.985 1.00 83.75 278 LEU A N 1
ATOM 2207 C CA . LEU A 1 278 ? 2.479 22.398 0.775 1.00 83.75 278 LEU A CA 1
ATOM 2208 C C . LEU A 1 278 ? 2.506 21.769 -0.630 1.00 83.75 278 LEU A C 1
ATOM 2210 O O . LEU A 1 278 ? 3.525 21.793 -1.317 1.00 83.75 278 LEU A O 1
ATOM 2214 N N . VAL A 1 279 ? 1.377 21.204 -1.058 1.00 83.81 279 VAL A N 1
ATOM 2215 C CA . VAL A 1 279 ? 1.293 20.298 -2.214 1.00 83.81 279 VAL A CA 1
ATOM 2216 C C . VAL A 1 279 ? 1.081 21.050 -3.533 1.00 83.81 279 VAL A C 1
ATOM 2218 O O . VAL A 1 279 ? 1.708 20.732 -4.547 1.00 83.81 279 VAL A O 1
ATOM 2221 N N . LEU A 1 280 ? 0.226 22.079 -3.536 1.00 87.62 280 LEU A N 1
ATOM 2222 C CA . LEU A 1 280 ? -0.159 22.814 -4.744 1.00 87.62 280 LEU A CA 1
ATOM 2223 C C . LEU A 1 280 ? 1.027 23.488 -5.463 1.00 87.62 280 LEU A C 1
ATOM 2225 O O . LEU A 1 280 ? 1.140 23.324 -6.683 1.00 87.62 280 LEU A O 1
ATOM 2229 N N . PRO A 1 281 ? 1.937 24.220 -4.783 1.00 86.06 281 PRO A N 1
ATOM 2230 C CA . PRO A 1 281 ? 3.063 24.861 -5.463 1.00 86.06 281 PRO A CA 1
ATOM 2231 C C . PRO A 1 281 ? 3.951 23.852 -6.184 1.00 86.06 281 PRO A C 1
ATOM 2233 O O . PRO A 1 281 ? 4.460 24.118 -7.272 1.00 86.06 281 PRO A O 1
ATOM 2236 N N . ALA A 1 282 ? 4.113 22.676 -5.592 1.00 81.19 282 ALA A N 1
ATOM 2237 C CA . ALA A 1 282 ? 5.020 21.670 -6.088 1.00 81.19 282 ALA A CA 1
ATOM 2238 C C . ALA A 1 282 ? 4.413 20.876 -7.267 1.00 81.19 282 ALA A C 1
ATOM 2240 O O . ALA A 1 282 ? 5.120 20.599 -8.239 1.00 81.19 282 ALA A O 1
ATOM 2241 N N . ILE A 1 283 ? 3.092 20.644 -7.276 1.00 85.31 283 ILE A N 1
ATOM 2242 C CA . ILE A 1 283 ? 2.352 20.188 -8.472 1.00 85.31 283 ILE A CA 1
ATOM 2243 C C . ILE A 1 283 ? 2.460 21.210 -9.614 1.00 85.31 283 ILE A C 1
ATOM 2245 O O . ILE A 1 283 ? 2.710 20.838 -10.763 1.00 85.31 283 ILE A O 1
ATOM 2249 N N . ASN A 1 284 ? 2.323 22.505 -9.315 1.00 85.38 284 ASN A N 1
ATOM 2250 C CA . ASN A 1 284 ? 2.454 23.559 -10.325 1.00 85.38 284 ASN A CA 1
ATOM 2251 C C . ASN A 1 284 ? 3.864 23.600 -10.933 1.00 85.38 284 ASN A C 1
ATOM 2253 O O . ASN A 1 284 ? 4.005 23.725 -12.149 1.00 85.38 284 ASN A O 1
ATOM 2257 N N . GLN A 1 285 ? 4.909 23.456 -10.111 1.00 84.38 285 GLN A N 1
ATOM 2258 C CA . GLN A 1 285 ? 6.292 23.358 -10.588 1.00 84.38 285 GLN A CA 1
ATOM 2259 C C . GLN A 1 285 ? 6.501 22.142 -11.497 1.00 84.38 285 GLN A C 1
ATOM 2261 O O . GLN A 1 285 ? 7.076 22.282 -12.573 1.00 84.38 285 GLN A O 1
ATOM 2266 N N . LEU A 1 286 ? 6.001 20.967 -11.099 1.00 83.88 286 LEU A N 1
ATOM 2267 C CA . LEU A 1 286 ? 6.074 19.743 -11.905 1.00 83.88 286 LEU A CA 1
ATOM 2268 C C . LEU A 1 286 ? 5.377 19.884 -13.255 1.00 83.88 286 LEU A C 1
ATOM 2270 O O . LEU A 1 286 ? 5.904 19.448 -14.280 1.00 83.88 286 LEU A O 1
ATOM 2274 N N . THR A 1 287 ? 4.206 20.514 -13.255 1.00 82.94 287 THR A N 1
ATOM 2275 C CA . THR A 1 287 ? 3.429 20.755 -14.471 1.00 82.94 287 THR A CA 1
ATOM 2276 C C . THR A 1 287 ? 4.208 21.647 -15.437 1.00 82.94 287 THR A C 1
ATOM 2278 O O . THR A 1 287 ? 4.365 21.285 -16.600 1.00 82.94 287 THR A O 1
ATOM 2281 N N . ARG A 1 288 ? 4.771 22.763 -14.949 1.00 84.69 288 ARG A N 1
ATOM 2282 C CA . ARG A 1 288 ? 5.607 23.666 -15.762 1.00 84.69 288 ARG A CA 1
ATOM 2283 C C . ARG A 1 288 ? 6.839 22.961 -16.316 1.00 84.69 288 ARG A C 1
ATOM 2285 O O . ARG A 1 288 ? 7.053 22.987 -17.522 1.00 84.69 288 ARG A O 1
ATOM 2292 N N . TRP A 1 289 ? 7.580 22.260 -15.458 1.00 86.12 289 TRP A N 1
ATOM 2293 C CA . TRP A 1 289 ? 8.757 21.498 -15.874 1.00 86.12 289 TRP A CA 1
ATOM 2294 C C . TRP A 1 289 ? 8.410 20.482 -16.971 1.00 86.12 289 TRP A C 1
ATOM 2296 O O . TRP A 1 289 ? 9.102 20.396 -17.978 1.00 86.12 289 TRP A O 1
ATOM 2306 N N . THR A 1 290 ? 7.295 19.756 -16.832 1.00 83.06 290 THR A N 1
ATOM 2307 C CA . THR A 1 290 ? 6.854 18.774 -17.840 1.00 83.06 290 THR A CA 1
ATOM 2308 C C . THR A 1 290 ? 6.548 19.435 -19.187 1.00 83.06 290 THR A C 1
ATOM 2310 O O . THR A 1 290 ? 6.895 18.884 -20.230 1.00 83.06 290 THR A O 1
ATOM 2313 N N . MET A 1 291 ? 5.921 20.618 -19.177 1.00 79.00 291 MET A N 1
ATOM 2314 C CA . MET A 1 291 ? 5.635 21.386 -20.395 1.00 79.00 291 MET A CA 1
ATOM 2315 C C . MET A 1 291 ? 6.919 21.862 -21.090 1.00 79.00 291 MET A C 1
ATOM 2317 O O . MET A 1 291 ? 7.003 21.816 -22.315 1.00 79.00 291 MET A O 1
ATOM 2321 N N . GLU A 1 292 ? 7.931 22.268 -20.321 1.00 83.06 292 GLU A N 1
ATOM 2322 C CA . GLU A 1 292 ? 9.233 22.707 -20.842 1.00 83.06 292 GLU A CA 1
ATOM 2323 C C . GLU A 1 292 ? 10.027 21.565 -21.491 1.00 83.06 292 GLU A C 1
ATOM 2325 O O . GLU A 1 292 ? 10.699 21.782 -22.497 1.00 83.06 292 GLU A O 1
ATOM 2330 N N . GLN A 1 293 ? 9.925 20.342 -20.961 1.00 73.56 293 GLN A N 1
ATOM 2331 C CA . GLN A 1 293 ? 10.600 19.167 -21.530 1.00 73.56 293 GLN A CA 1
ATOM 2332 C C . GLN A 1 293 ? 9.939 18.645 -22.819 1.00 73.56 293 GLN A C 1
ATOM 2334 O O . GLN A 1 293 ? 10.566 17.904 -23.571 1.00 73.56 293 GLN A O 1
ATOM 2339 N N . ASN A 1 294 ? 8.683 19.015 -23.093 1.00 61.75 294 ASN A N 1
ATOM 2340 C CA . ASN A 1 294 ? 7.892 18.485 -24.209 1.00 61.75 294 ASN A CA 1
ATOM 2341 C C . ASN A 1 294 ? 7.113 19.582 -24.977 1.00 61.75 294 ASN A C 1
ATOM 2343 O O . ASN A 1 294 ? 5.885 19.526 -25.091 1.00 61.75 294 ASN A O 1
ATOM 2347 N N . PRO A 1 295 ? 7.794 20.579 -25.577 1.00 50.22 295 PRO A N 1
ATOM 2348 C CA . PRO A 1 295 ? 7.121 21.710 -26.224 1.00 50.22 295 PRO A CA 1
ATOM 2349 C C . PRO A 1 295 ? 6.327 21.319 -27.485 1.00 50.22 295 PRO A C 1
ATOM 2351 O O . PRO A 1 295 ? 5.381 22.011 -27.857 1.00 50.22 295 PRO A O 1
ATOM 2354 N N . LYS A 1 296 ? 6.672 20.201 -28.145 1.00 45.50 296 LYS A N 1
ATOM 2355 C CA . LYS A 1 296 ? 6.048 19.767 -29.412 1.00 45.50 296 LYS A CA 1
ATOM 2356 C C . LYS A 1 296 ? 4.727 19.003 -29.231 1.00 45.50 296 LYS A C 1
ATOM 2358 O O . LYS A 1 296 ? 3.842 19.139 -30.068 1.00 45.50 296 LYS A O 1
ATOM 2363 N N . THR A 1 297 ? 4.543 18.264 -28.135 1.00 47.50 297 THR A N 1
ATOM 2364 C CA . THR A 1 297 ? 3.329 17.460 -27.874 1.00 47.50 297 THR A CA 1
ATOM 2365 C C . THR A 1 297 ? 2.174 18.253 -27.254 1.00 47.50 297 THR A C 1
ATOM 2367 O O . THR A 1 297 ? 1.032 17.811 -27.338 1.00 47.50 297 THR A O 1
ATOM 2370 N N . CYS A 1 298 ? 2.410 19.447 -26.691 1.00 39.53 298 CYS A N 1
ATOM 2371 C CA . CYS A 1 298 ? 1.316 20.311 -26.215 1.00 39.53 298 CYS A CA 1
ATOM 2372 C C . CYS A 1 298 ? 0.697 21.213 -27.304 1.00 39.53 298 CYS A C 1
ATOM 2374 O O . CYS A 1 298 ? -0.388 21.755 -27.076 1.00 39.53 298 CYS A O 1
ATOM 2376 N N . LEU A 1 299 ? 1.339 21.359 -28.473 1.00 36.66 299 LEU A N 1
ATOM 2377 C CA . LEU A 1 299 ? 0.844 22.184 -29.588 1.00 36.66 299 LEU A CA 1
ATOM 2378 C C . LEU A 1 299 ? 0.021 21.401 -30.623 1.00 36.66 299 LEU A C 1
ATOM 2380 O O . LEU A 1 299 ? -0.819 21.995 -31.292 1.00 36.66 299 LEU A O 1
ATOM 2384 N N . GLN A 1 300 ? 0.196 20.082 -30.725 1.00 35.25 300 GLN A N 1
ATOM 2385 C CA . GLN A 1 300 ? -0.584 19.234 -31.631 1.00 35.25 300 GLN A CA 1
ATOM 2386 C C . GLN A 1 300 ? -1.637 18.447 -30.851 1.00 35.25 300 GLN A C 1
ATOM 2388 O O . GLN A 1 300 ? -1.463 17.287 -30.492 1.00 35.25 300 GLN A O 1
ATOM 2393 N N . GLY A 1 301 ? -2.749 19.116 -30.557 1.00 36.53 301 GLY A N 1
ATOM 2394 C CA . GLY A 1 301 ? -3.979 18.446 -30.155 1.00 36.53 301 GLY A CA 1
ATOM 2395 C C . GLY A 1 301 ? -4.689 17.873 -31.376 1.00 36.53 301 GLY A C 1
ATOM 2396 O O . GLY A 1 301 ? -5.699 18.435 -31.782 1.00 36.53 301 GLY A O 1
ATOM 2397 N N . GLU A 1 302 ? -4.182 16.783 -31.952 1.00 32.00 302 GLU A N 1
ATOM 2398 C CA . GLU A 1 302 ? -4.982 15.970 -32.872 1.00 32.00 302 GLU A CA 1
ATOM 2399 C C . GLU A 1 302 ? -5.479 14.701 -32.162 1.00 32.00 302 GLU A C 1
ATOM 2401 O O . GLU A 1 302 ? -4.679 13.931 -31.621 1.00 32.00 302 GLU A O 1
ATOM 2406 N N . PRO A 1 303 ? -6.802 14.469 -32.120 1.00 39.38 303 PRO A N 1
ATOM 2407 C CA . PRO A 1 303 ? -7.368 13.238 -31.600 1.00 39.38 303 PRO A CA 1
ATOM 2408 C C . PRO A 1 303 ? -7.273 12.169 -32.695 1.00 39.38 303 PRO A C 1
ATOM 2410 O O . PRO A 1 303 ? -8.106 12.146 -33.595 1.00 39.38 303 PRO A O 1
ATOM 2413 N N . GLY A 1 304 ? -6.273 11.284 -32.652 1.00 37.97 304 GLY A N 1
ATOM 2414 C CA . GLY A 1 304 ? -6.275 10.154 -33.595 1.00 37.97 304 GLY A CA 1
ATOM 2415 C C . GLY A 1 304 ? -4.992 9.365 -33.841 1.00 37.97 304 GLY A C 1
ATOM 2416 O O . GLY A 1 304 ? -5.002 8.509 -34.719 1.00 37.97 304 GLY A O 1
ATOM 2417 N N . GLY A 1 305 ? -3.898 9.592 -33.114 1.00 33.81 305 GLY A N 1
ATOM 2418 C CA . GLY A 1 305 ? -2.684 8.789 -33.293 1.00 33.81 305 GLY A CA 1
ATOM 2419 C C . GLY A 1 305 ? -2.691 7.520 -32.440 1.00 33.81 305 GLY A C 1
ATOM 2420 O O . GLY A 1 305 ? -2.428 7.595 -31.241 1.00 33.81 305 GLY A O 1
ATOM 2421 N N . LEU A 1 306 ? -2.954 6.355 -33.041 1.00 36.03 306 LEU A N 1
ATOM 2422 C CA . LEU A 1 306 ? -2.568 5.066 -32.457 1.00 36.03 306 LEU A CA 1
ATOM 2423 C C . LEU A 1 306 ? -1.037 5.047 -32.341 1.00 36.03 306 LEU A C 1
ATOM 2425 O O . LEU A 1 306 ? -0.343 5.075 -33.354 1.00 36.03 306 LEU A O 1
ATOM 2429 N N . GLY A 1 307 ? -0.508 5.050 -31.115 1.00 37.84 307 GLY A N 1
ATOM 2430 C CA . GLY A 1 307 ? 0.928 4.889 -30.891 1.00 37.84 307 GLY A CA 1
ATOM 2431 C C . GLY A 1 307 ? 1.406 3.510 -31.352 1.00 37.84 307 GLY A C 1
ATOM 2432 O O . GLY A 1 307 ? 0.631 2.552 -31.345 1.00 37.84 307 GLY A O 1
ATOM 2433 N N . GLU A 1 308 ? 2.694 3.390 -31.683 1.00 40.25 308 GLU A N 1
ATOM 2434 C CA . GLU A 1 308 ? 3.355 2.158 -32.164 1.00 40.25 308 GLU A CA 1
ATOM 2435 C C . GLU A 1 308 ? 3.259 0.947 -31.202 1.00 40.25 308 GLU A C 1
ATOM 2437 O O . GLU A 1 308 ? 3.684 -0.155 -31.540 1.00 40.25 308 GLU A O 1
ATOM 2442 N N . HIS A 1 309 ? 2.627 1.106 -30.033 1.00 40.62 309 HIS A N 1
ATOM 2443 C CA . HIS A 1 309 ? 2.342 0.041 -29.066 1.00 40.62 309 HIS A CA 1
ATOM 2444 C C . HIS A 1 309 ? 0.860 -0.065 -28.643 1.00 40.62 309 HIS A C 1
ATOM 2446 O O . HIS A 1 309 ? 0.561 -0.549 -27.558 1.00 40.62 309 HIS A O 1
ATOM 2452 N N . GLY A 1 310 ? -0.091 0.359 -29.486 1.00 28.45 310 GLY A N 1
ATOM 2453 C CA . GLY A 1 310 ? -1.491 -0.100 -29.416 1.00 28.45 310 GLY A CA 1
ATOM 2454 C C . GLY A 1 310 ? -2.333 0.322 -28.199 1.00 28.45 310 GLY A C 1
ATOM 2455 O O . GLY A 1 310 ? -3.455 -0.159 -28.055 1.00 28.45 310 GLY A O 1
ATOM 2456 N N . GLY A 1 311 ? -1.849 1.224 -27.341 1.00 29.31 311 GLY A N 1
ATOM 2457 C CA . GLY A 1 311 ? -2.622 1.818 -26.243 1.00 29.31 311 GLY A CA 1
ATOM 2458 C C . GLY A 1 311 ? -3.058 3.262 -26.539 1.00 29.31 311 GLY A C 1
ATOM 2459 O O . GLY A 1 311 ? -2.353 3.973 -27.261 1.00 29.31 311 GLY A O 1
ATOM 2460 N N . PRO A 1 312 ? -4.193 3.743 -25.989 1.00 34.94 312 PRO A N 1
ATOM 2461 C CA . PRO A 1 312 ? -4.592 5.141 -26.120 1.00 34.94 312 PRO A CA 1
ATOM 2462 C C . PRO A 1 312 ? -3.594 6.046 -25.384 1.00 34.94 312 PRO A C 1
ATOM 2464 O O . PRO A 1 312 ? -3.558 6.094 -24.156 1.00 34.94 312 PRO A O 1
ATOM 2467 N N . PHE A 1 313 ? -2.783 6.785 -26.143 1.00 39.28 313 PHE A N 1
ATOM 2468 C CA . PHE A 1 313 ? -1.923 7.836 -25.609 1.00 39.28 313 PHE A CA 1
ATOM 2469 C C . PHE A 1 313 ? -2.807 9.003 -25.156 1.00 39.28 313 PHE A C 1
ATOM 2471 O O . PHE A 1 313 ? -3.356 9.730 -25.982 1.00 39.28 313 PHE A O 1
ATOM 2478 N N . ILE A 1 314 ? -2.977 9.179 -23.845 1.00 44.78 314 ILE A N 1
ATOM 2479 C CA . ILE A 1 314 ? -3.567 10.399 -23.284 1.00 44.78 314 ILE A CA 1
ATOM 2480 C C . ILE A 1 314 ? -2.421 11.407 -23.153 1.00 44.78 314 ILE A C 1
ATOM 2482 O O . ILE A 1 314 ? -1.539 11.197 -22.316 1.00 44.78 314 ILE A O 1
ATOM 2486 N N . PRO A 1 315 ? -2.390 12.499 -23.939 1.00 46.38 315 PRO A N 1
ATOM 2487 C CA . PRO A 1 315 ? -1.338 13.493 -23.804 1.00 46.38 315 PRO A CA 1
ATOM 2488 C C . PRO A 1 315 ? -1.344 14.043 -22.375 1.00 46.38 315 PRO A C 1
ATOM 2490 O O . PRO A 1 315 ? -2.384 14.455 -21.866 1.00 46.38 315 PRO A O 1
ATOM 2493 N N . LEU A 1 316 ? -0.188 14.128 -21.716 1.00 43.75 316 LEU A N 1
ATOM 2494 C CA . LEU A 1 316 ? -0.068 14.732 -20.376 1.00 43.75 316 LEU A CA 1
ATOM 2495 C C . LEU A 1 316 ? -0.684 16.153 -20.312 1.00 43.75 316 LEU A C 1
ATOM 2497 O O . LEU A 1 316 ? -1.167 16.591 -19.268 1.00 43.75 316 LEU A O 1
ATOM 2501 N N . CYS A 1 317 ? -0.772 16.848 -21.453 1.00 41.97 317 CYS A N 1
ATOM 2502 C CA . CYS A 1 317 ? -1.435 18.144 -21.595 1.00 41.97 317 CYS A CA 1
ATOM 2503 C C . CYS A 1 317 ? -2.979 18.066 -21.449 1.00 41.97 317 CYS A C 1
ATOM 2505 O O . CYS A 1 317 ? -3.587 19.032 -20.991 1.00 41.97 317 CYS A O 1
ATOM 2507 N N . SER A 1 318 ? -3.643 16.948 -21.784 1.00 42.12 318 SER A N 1
ATOM 2508 C CA . SER A 1 318 ? -5.085 16.773 -21.525 1.00 42.12 318 SER A CA 1
ATOM 2509 C C . SER A 1 318 ? -5.369 16.479 -20.054 1.00 42.12 318 SER A C 1
ATOM 2511 O O . SER A 1 318 ? -6.356 16.988 -19.527 1.00 42.12 318 SER A O 1
ATOM 2513 N N . LEU A 1 319 ? -4.472 15.758 -19.370 1.00 45.28 319 LEU A N 1
ATOM 2514 C CA . LEU A 1 319 ? -4.487 15.631 -17.908 1.00 45.28 319 LEU A CA 1
ATOM 2515 C C . LEU A 1 319 ? -4.318 16.997 -17.240 1.00 45.28 319 LEU A C 1
ATOM 2517 O O . LEU A 1 319 ? -5.107 17.329 -16.368 1.00 45.28 319 LEU A O 1
ATOM 2521 N N . SER A 1 320 ? -3.375 17.823 -17.706 1.00 44.19 320 SER A N 1
ATOM 2522 C CA . SER A 1 320 ? -3.162 19.191 -17.207 1.00 44.19 320 SER A CA 1
ATOM 2523 C C . SER A 1 320 ? -4.379 20.111 -17.405 1.00 44.19 320 SER A C 1
ATOM 2525 O O . SER A 1 320 ? -4.743 20.842 -16.487 1.00 44.19 320 SER A O 1
ATOM 2527 N N . ARG A 1 321 ? -5.072 20.049 -18.554 1.00 44.69 321 ARG A N 1
ATOM 2528 C CA . ARG A 1 321 ? -6.295 20.846 -18.790 1.00 44.69 321 ARG A CA 1
ATOM 2529 C C . ARG A 1 321 ? -7.493 20.355 -17.978 1.00 44.69 321 ARG A C 1
ATOM 2531 O O . ARG A 1 321 ? -8.270 21.179 -17.497 1.00 44.69 321 ARG A O 1
ATOM 2538 N N . ASP A 1 322 ? -7.664 19.041 -17.831 1.00 43.19 322 ASP A N 1
ATOM 2539 C CA . ASP A 1 322 ? -8.714 18.491 -16.966 1.00 43.19 322 ASP A CA 1
ATOM 2540 C C . ASP A 1 322 ? -8.423 18.828 -15.494 1.00 43.19 322 ASP A C 1
ATOM 2542 O O . ASP A 1 322 ? -9.335 19.158 -14.737 1.00 43.19 322 ASP A O 1
ATOM 2546 N N . LEU A 1 323 ? -7.140 18.888 -15.122 1.00 45.31 323 LEU A N 1
ATOM 2547 C CA . LEU A 1 323 ? -6.674 19.383 -13.833 1.00 45.31 323 LEU A CA 1
ATOM 2548 C C . LEU A 1 323 ? -7.060 20.828 -13.575 1.00 45.31 323 LEU A C 1
ATOM 2550 O O . LEU A 1 323 ? -7.629 21.146 -12.537 1.00 45.31 323 LEU A O 1
ATOM 2554 N N . GLU A 1 324 ? -6.757 21.708 -14.524 1.00 43.06 324 GLU A N 1
ATOM 2555 C CA . GLU A 1 324 ? -7.018 23.132 -14.382 1.00 43.06 324 GLU A CA 1
ATOM 2556 C C . GLU A 1 324 ? -8.526 23.393 -14.270 1.00 43.06 324 GLU A C 1
ATOM 2558 O O . GLU A 1 324 ? -8.962 24.213 -13.463 1.00 43.06 324 GLU A O 1
ATOM 2563 N N . ARG A 1 325 ? -9.345 22.631 -15.013 1.00 48.59 325 ARG A N 1
ATOM 2564 C CA . ARG A 1 325 ? -10.812 22.666 -14.900 1.00 48.59 325 ARG A CA 1
ATOM 2565 C C . ARG A 1 325 ? -11.312 22.157 -13.551 1.00 48.59 325 ARG A C 1
ATOM 2567 O O . ARG A 1 325 ? -12.230 22.756 -12.997 1.00 48.59 325 ARG A O 1
ATOM 2574 N N . ARG A 1 326 ? -10.747 21.068 -13.024 1.00 43.31 326 ARG A N 1
ATOM 2575 C CA . ARG A 1 326 ? -11.156 20.488 -11.732 1.00 43.31 326 ARG A CA 1
ATOM 2576 C C . ARG A 1 326 ? -10.726 21.350 -10.549 1.00 43.31 326 ARG A C 1
ATOM 2578 O O . ARG A 1 326 ? -11.538 21.590 -9.665 1.00 43.31 326 ARG A O 1
ATOM 2585 N N . ILE A 1 327 ? -9.508 21.893 -10.576 1.00 42.81 327 ILE A N 1
ATOM 2586 C CA . ILE A 1 327 ? -9.011 22.840 -9.571 1.00 42.81 327 ILE A CA 1
ATOM 2587 C C . ILE A 1 327 ? -9.895 24.093 -9.558 1.00 42.81 327 ILE A C 1
ATOM 2589 O O . ILE A 1 327 ? -10.390 24.466 -8.496 1.00 42.81 327 ILE A O 1
ATOM 2593 N N . LYS A 1 328 ? -10.196 24.677 -10.730 1.00 43.34 328 LYS A N 1
ATOM 2594 C CA . LYS A 1 328 ? -11.114 25.826 -10.841 1.00 43.34 328 LYS A CA 1
ATOM 2595 C C . LYS A 1 328 ? -12.522 25.514 -10.323 1.00 43.34 328 LYS A C 1
ATOM 2597 O O . LYS A 1 328 ? -13.112 26.371 -9.689 1.00 43.34 328 LYS A O 1
ATOM 2602 N N . LYS A 1 329 ? -13.045 24.301 -10.527 1.00 44.41 329 LYS A N 1
ATOM 2603 C CA . LYS A 1 329 ? -14.353 23.882 -9.985 1.00 44.41 329 LYS A CA 1
ATOM 2604 C C . LYS A 1 329 ? -14.376 23.612 -8.476 1.00 44.41 329 LYS A C 1
ATOM 2606 O O . LYS A 1 329 ? -15.461 23.485 -7.934 1.00 44.41 329 LYS A O 1
ATOM 2611 N N . SER A 1 330 ? -13.223 23.450 -7.825 1.00 34.53 330 SER A N 1
ATOM 2612 C CA . SER A 1 330 ? -13.145 23.193 -6.374 1.00 34.53 330 SER A CA 1
ATOM 2613 C C . SER A 1 330 ? -12.809 24.438 -5.545 1.00 34.53 330 SER A C 1
ATOM 2615 O O . SER A 1 330 ? -12.967 24.424 -4.328 1.00 34.53 330 SER A O 1
ATOM 2617 N N . ILE A 1 331 ? -12.309 25.494 -6.198 1.00 39.12 331 ILE A N 1
ATOM 2618 C CA . ILE A 1 331 ? -11.920 26.771 -5.574 1.00 39.12 331 ILE A CA 1
ATOM 2619 C C . ILE A 1 331 ? -13.071 27.800 -5.612 1.00 39.12 331 ILE A C 1
ATOM 2621 O O . ILE A 1 331 ? -13.035 28.774 -4.861 1.00 39.12 331 ILE A O 1
ATOM 2625 N N . TYR A 1 332 ? -14.097 27.567 -6.434 1.00 34.72 332 TYR A N 1
ATOM 2626 C CA . TYR A 1 332 ? -15.336 28.348 -6.519 1.00 34.72 332 TYR A CA 1
ATOM 2627 C C . TYR A 1 332 ? -16.535 27.464 -6.189 1.00 34.72 332 TYR A C 1
ATOM 2629 O O . TYR A 1 332 ? -17.510 28.003 -5.623 1.00 34.72 332 TYR A O 1
#

Organism: Eutypa lata (strain UCR-EL1) (NCBI:txid1287681)

Foldseek 3Di:
DDDDDDDDPPPPPPPPPPVVVVPPDPPDCVLVVVLVVVVVLLVVLLVCVVVVVPVVNLVSLVVVLVVLLVQCVDPPGSLVSVLSSLVVLLVVLLCLLPPPVDDNVRSLVVNLSSLVSLLSNLLSLLLVDDSSVVVNLSSLLSSLVSLVSLVVVPPSSPVSSLVSLVSLLVQLLVCLLVVVLSSNLSSLVSLLSNLLSQLLDPPVVSNLSSLLSVLVSQLSSVVSVNVVSVLVSLVVLLVVLVVCVVVVVVSSNSSSLSSLLSNLVSNLVVVVVVSVVRRVVSNVVSLVVVCVVCVPLLVDPDPDDQPPVRDDDDRVNNVVVVSVVVVVVSVD